Protein AF-A0A382LIR2-F1 (afdb_monomer_lite)

InterPro domains:
  IPR011527 ABC transporter type 1, transmembrane domain [PF00664] (187-329)
  IPR011527 ABC transporter type 1, transmembrane domain [PS50929] (185-331)
  IPR036640 ABC transporter type 1, transmembrane domain superfamily [G3DSA:1.20.1560.10] (164-331)
  IPR036640 ABC transporter type 1, transmembrane domain superfamily [SSF90123] (171-330)
  IPR039421 Type 1 protein exporter [PTHR43394] (167-330)

Organism: NCBI:txid408172

Structure (mmCIF, N/CA/C/O backbone):
data_AF-A0A382LIR2-F1
#
_entry.id   AF-A0A382LIR2-F1
#
loop_
_atom_site.group_PDB
_atom_site.id
_atom_site.type_symbol
_atom_site.label_atom_id
_atom_site.label_alt_id
_atom_site.label_comp_id
_atom_site.label_asym_id
_atom_site.label_entity_id
_atom_site.label_seq_id
_atom_site.pdbx_PDB_ins_code
_atom_site.Cartn_x
_atom_site.Cartn_y
_atom_site.Cartn_z
_atom_site.occupancy
_atom_site.B_iso_or_equiv
_atom_site.auth_seq_id
_atom_site.auth_comp_id
_atom_site.auth_asym_id
_atom_site.auth_atom_id
_atom_site.pdbx_PDB_model_num
ATOM 1 N N . MET A 1 1 ? -19.141 -39.600 33.956 1.00 30.03 1 MET A N 1
ATOM 2 C CA . MET A 1 1 ? -18.041 -38.622 33.851 1.00 30.03 1 MET A CA 1
ATOM 3 C C . MET A 1 1 ? -18.323 -37.801 32.609 1.00 30.03 1 MET A C 1
ATOM 5 O O . MET A 1 1 ? -17.981 -38.234 31.522 1.00 30.03 1 MET A O 1
ATOM 9 N N . ALA A 1 2 ? -19.098 -36.729 32.760 1.00 25.67 2 ALA A N 1
ATOM 10 C CA . ALA A 1 2 ? -19.379 -35.789 31.685 1.00 25.67 2 ALA A CA 1
ATOM 11 C C . ALA A 1 2 ? -18.485 -34.578 31.943 1.00 25.67 2 ALA A C 1
ATOM 13 O O . ALA A 1 2 ? -18.592 -33.959 33.002 1.00 25.67 2 ALA A O 1
ATOM 14 N N . GLU A 1 3 ? -17.545 -34.335 31.035 1.00 25.03 3 GLU A N 1
ATOM 15 C CA . GLU A 1 3 ? -16.749 -33.115 30.993 1.00 25.03 3 GLU A CA 1
ATOM 16 C C . GLU A 1 3 ? -17.705 -31.931 30.862 1.00 25.03 3 GLU A C 1
ATOM 18 O O . GLU A 1 3 ? -18.368 -31.743 29.845 1.00 25.03 3 GLU A O 1
ATOM 23 N N . THR A 1 4 ? -17.821 -31.165 31.939 1.00 28.14 4 THR A N 1
ATOM 24 C CA . THR A 1 4 ? -18.474 -29.866 31.930 1.00 28.14 4 THR A CA 1
ATOM 25 C C . THR A 1 4 ? -17.636 -28.958 31.037 1.00 28.14 4 THR A C 1
ATOM 27 O O . THR A 1 4 ? -16.532 -28.579 31.424 1.00 28.14 4 THR A O 1
ATOM 30 N N . GLU A 1 5 ? -18.147 -28.623 29.852 1.00 27.08 5 GLU A N 1
ATOM 31 C CA . GLU A 1 5 ? -17.668 -27.499 29.046 1.00 27.08 5 GLU A CA 1
ATOM 32 C C . GLU A 1 5 ? -17.756 -26.223 29.893 1.00 27.08 5 GLU A C 1
ATOM 34 O O . GLU A 1 5 ? -18.770 -25.525 29.950 1.00 27.08 5 GLU A O 1
ATOM 39 N N . THR A 1 6 ? -16.681 -25.919 30.612 1.00 31.09 6 THR A N 1
ATOM 40 C CA . THR A 1 6 ? -16.417 -24.587 31.128 1.00 31.09 6 THR A CA 1
ATOM 41 C C . THR A 1 6 ? -16.156 -23.715 29.915 1.00 31.09 6 THR A C 1
ATOM 43 O O . THR A 1 6 ? -15.057 -23.702 29.364 1.00 31.09 6 THR A O 1
ATOM 46 N N . ILE A 1 7 ? -17.189 -22.993 29.484 1.00 36.00 7 ILE A N 1
ATOM 47 C CA . ILE A 1 7 ? -17.048 -21.836 28.605 1.00 36.00 7 ILE A CA 1
ATOM 48 C C . ILE A 1 7 ? -16.016 -20.925 29.280 1.00 36.00 7 ILE A C 1
ATOM 50 O O . ILE A 1 7 ? -16.315 -20.257 30.270 1.00 36.00 7 ILE A O 1
ATOM 54 N N . GLN A 1 8 ? -14.769 -20.988 28.806 1.00 37.31 8 GLN A N 1
ATOM 55 C CA . GLN A 1 8 ? -13.664 -20.155 29.257 1.00 37.31 8 GLN A CA 1
ATOM 56 C C . GLN A 1 8 ? -14.044 -18.705 28.961 1.00 37.31 8 GLN A C 1
ATOM 58 O O . GLN A 1 8 ? -13.912 -18.236 27.831 1.00 37.31 8 GLN A O 1
ATOM 63 N N . ALA A 1 9 ? -14.550 -17.997 29.971 1.00 41.75 9 ALA A N 1
ATOM 64 C CA . ALA A 1 9 ? -14.608 -16.547 29.933 1.00 41.75 9 ALA A CA 1
ATOM 65 C C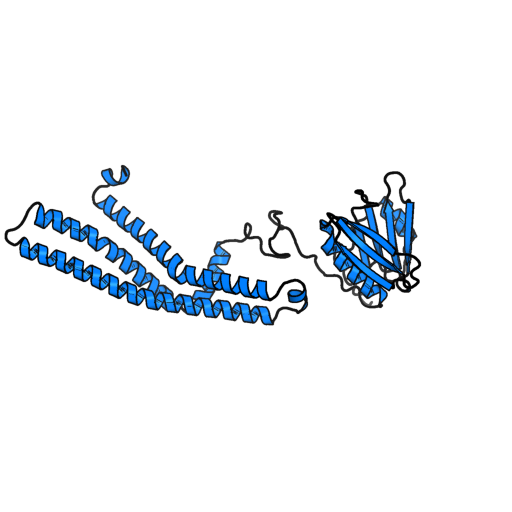 . ALA A 1 9 ? -13.196 -16.032 29.617 1.00 41.75 9 ALA A C 1
ATOM 67 O O . ALA A 1 9 ? -12.210 -16.522 30.177 1.00 41.75 9 ALA A O 1
ATOM 68 N N . ALA A 1 10 ? -13.088 -15.092 28.679 1.00 52.88 10 ALA A N 1
ATOM 69 C CA . ALA A 1 10 ? -11.797 -14.560 28.272 1.00 52.88 10 ALA A CA 1
ATOM 70 C C . ALA A 1 10 ? -11.027 -14.010 29.493 1.00 52.88 10 ALA A C 1
ATOM 72 O O . ALA A 1 10 ? -11.643 -13.394 30.370 1.00 52.88 10 ALA A O 1
ATOM 73 N N . PRO A 1 11 ? -9.692 -14.191 29.559 1.00 59.97 11 PRO A N 1
ATOM 74 C CA . PRO A 1 11 ? -8.874 -13.796 30.712 1.00 59.97 11 PRO A CA 1
ATOM 75 C C . PRO A 1 11 ? -9.004 -12.306 31.067 1.00 59.97 11 PRO A C 1
ATOM 77 O O . PRO A 1 11 ? -8.798 -11.926 32.215 1.00 59.97 11 PRO A O 1
ATOM 80 N N . ASP A 1 12 ? -9.412 -11.472 30.107 1.00 68.50 12 ASP A N 1
ATOM 81 C CA . ASP A 1 12 ? -9.614 -10.037 30.301 1.00 68.50 12 ASP A CA 1
ATOM 82 C C . ASP A 1 12 ? -10.841 -9.678 31.159 1.00 68.50 12 ASP A C 1
ATOM 84 O O . ASP A 1 12 ? -10.881 -8.564 31.686 1.00 68.50 12 ASP A O 1
ATOM 88 N N . PHE A 1 13 ? -11.831 -10.572 31.297 1.00 78.06 13 PHE A N 1
ATOM 89 C CA . PHE A 1 13 ? -13.062 -10.332 32.072 1.00 78.06 13 PHE A CA 1
ATOM 90 C C . PHE A 1 13 ? -13.080 -11.028 33.432 1.00 78.06 13 PHE A C 1
ATOM 92 O O . PHE A 1 13 ? -14.026 -10.824 34.183 1.00 78.06 13 PHE A O 1
ATOM 99 N N . ILE A 1 14 ? -12.064 -11.828 33.767 1.00 83.00 14 ILE A N 1
ATOM 100 C CA . ILE A 1 14 ? -11.871 -12.396 35.108 1.00 83.00 14 ILE A CA 1
ATOM 101 C C . ILE A 1 14 ? -10.513 -11.916 35.629 1.00 83.00 14 ILE A C 1
ATOM 103 O O . ILE A 1 14 ? -9.541 -12.664 35.717 1.00 83.00 14 ILE A O 1
ATOM 107 N N . GLU A 1 15 ? -10.437 -10.633 35.971 1.00 81.88 15 GLU A N 1
ATOM 108 C CA . GLU A 1 15 ? -9.198 -10.003 36.433 1.00 81.88 15 GLU A CA 1
ATOM 109 C C . GLU A 1 15 ? -8.780 -10.536 37.805 1.00 81.88 15 GLU A C 1
ATOM 111 O O . GLU A 1 15 ? -9.622 -10.918 38.618 1.00 81.88 15 GLU A O 1
ATOM 116 N N . ALA A 1 16 ? -7.480 -10.590 38.093 1.00 74.94 16 ALA A N 1
ATOM 117 C CA . ALA A 1 16 ? -7.006 -10.985 39.415 1.00 74.94 16 ALA A CA 1
ATOM 118 C C . ALA A 1 16 ? -7.306 -9.876 40.437 1.00 74.94 16 ALA A C 1
ATOM 120 O O . ALA A 1 16 ? -6.822 -8.755 40.304 1.00 74.94 16 ALA A O 1
ATOM 121 N N . MET A 1 17 ? -8.089 -10.198 41.468 1.00 73.62 17 MET A N 1
ATOM 122 C CA . MET A 1 17 ? -8.289 -9.321 42.624 1.00 73.62 17 MET A CA 1
ATOM 123 C C . MET A 1 17 ? -7.128 -9.457 43.611 1.00 73.62 17 MET A C 1
ATOM 125 O O . MET A 1 17 ? -6.476 -10.501 43.677 1.00 73.62 17 MET A O 1
ATOM 129 N N . SER A 1 18 ? -6.894 -8.430 44.433 1.00 67.94 18 SER A N 1
ATOM 130 C CA . SER A 1 18 ? -5.929 -8.550 45.529 1.00 67.94 18 SER A CA 1
ATOM 131 C C . SER A 1 18 ? -6.353 -9.655 46.526 1.00 67.94 18 SER A C 1
ATOM 133 O O . SER A 1 18 ? -7.544 -9.977 46.647 1.00 67.94 18 SER A O 1
ATOM 135 N N . PRO A 1 19 ? -5.412 -10.276 47.265 1.00 65.62 19 PRO A N 1
ATOM 136 C CA . PRO A 1 19 ? -5.740 -11.350 48.208 1.00 65.62 19 PRO A CA 1
ATOM 137 C C . PRO A 1 19 ? -6.718 -10.919 49.313 1.00 65.62 19 PRO A C 1
ATOM 139 O O . PRO A 1 19 ? -7.573 -11.701 49.724 1.00 65.62 19 PRO A O 1
ATOM 142 N N . SER A 1 20 ? -6.639 -9.659 49.755 1.00 63.72 20 SER A N 1
ATOM 143 C CA . SER A 1 20 ? -7.548 -9.073 50.747 1.00 63.72 20 SER A CA 1
ATOM 144 C C . SER A 1 20 ? -8.969 -8.872 50.203 1.00 63.72 20 SER A C 1
ATOM 146 O O . SER A 1 20 ? -9.931 -9.178 50.906 1.00 63.72 20 SER A O 1
ATOM 148 N N . LEU A 1 21 ? -9.102 -8.443 48.940 1.00 68.81 21 LEU A N 1
ATOM 149 C CA . LEU A 1 21 ? -10.371 -8.358 48.197 1.00 68.81 21 LEU A CA 1
ATOM 150 C C . LEU A 1 21 ? -11.042 -9.728 48.078 1.00 68.81 21 LEU A C 1
ATOM 152 O O . LEU A 1 21 ? -12.236 -9.887 48.329 1.00 68.81 21 LEU A O 1
ATOM 156 N N . THR A 1 22 ? -10.250 -10.727 47.696 1.00 69.50 22 THR A N 1
ATOM 157 C CA . THR A 1 22 ? -10.743 -12.077 47.415 1.00 69.50 22 THR A CA 1
ATOM 158 C C . THR A 1 22 ? -11.268 -12.749 48.683 1.00 69.50 22 THR A C 1
ATOM 160 O O . THR A 1 22 ? -12.307 -13.397 48.634 1.00 69.50 22 THR A O 1
ATOM 163 N N . ALA A 1 23 ? -10.617 -12.545 49.833 1.00 63.59 23 ALA A N 1
ATOM 164 C CA . ALA A 1 23 ? -11.093 -13.057 51.118 1.00 63.59 23 ALA A CA 1
ATOM 165 C C . ALA A 1 23 ? -12.389 -12.369 51.597 1.00 63.59 23 ALA A C 1
ATOM 167 O O . ALA A 1 23 ? -13.279 -13.030 52.134 1.00 63.59 23 ALA A O 1
ATOM 168 N N . ALA A 1 24 ? -12.519 -11.055 51.376 1.00 65.00 24 ALA A N 1
ATOM 169 C CA . ALA A 1 24 ? -13.696 -10.282 51.779 1.00 65.00 24 ALA A CA 1
ATOM 170 C C . ALA A 1 24 ? -14.942 -10.585 50.925 1.00 65.00 24 ALA A C 1
ATOM 172 O O . ALA A 1 24 ? -16.051 -10.628 51.451 1.00 65.00 24 ALA A O 1
ATOM 173 N N . LEU A 1 25 ? -14.767 -10.816 49.619 1.00 66.12 25 LEU A N 1
ATOM 174 C CA . LEU A 1 25 ? -15.857 -11.137 48.686 1.00 66.12 25 LEU A CA 1
ATOM 175 C C . LEU A 1 25 ? -16.130 -12.644 48.573 1.00 66.12 25 LEU A C 1
ATOM 177 O O . LEU A 1 25 ? -17.267 -13.043 48.329 1.00 66.12 25 LEU A O 1
ATOM 181 N N . GLY A 1 26 ? -15.117 -13.489 48.785 1.00 59.25 26 GLY A N 1
ATOM 182 C CA . GLY A 1 26 ? -15.218 -14.948 48.670 1.00 59.25 26 GLY A CA 1
ATOM 183 C C . GLY A 1 26 ? -16.147 -15.599 49.697 1.00 59.25 26 GLY A C 1
ATOM 184 O O . GLY A 1 26 ? -16.634 -16.693 49.457 1.00 59.25 26 GLY A O 1
ATOM 185 N N . THR A 1 27 ? -16.455 -14.917 50.803 1.00 58.12 27 THR A N 1
ATOM 186 C CA . THR A 1 27 ? -17.465 -15.365 51.780 1.00 58.12 27 THR A CA 1
ATOM 187 C C . THR A 1 27 ? -18.903 -15.018 51.382 1.00 58.12 27 THR A C 1
ATOM 189 O O . THR A 1 27 ? -19.835 -15.493 52.026 1.00 58.12 27 THR A O 1
ATOM 192 N N . ARG A 1 28 ? -19.108 -14.193 50.341 1.00 64.75 28 ARG A N 1
ATOM 193 C CA . ARG A 1 28 ? -20.437 -13.726 49.908 1.00 64.75 28 ARG A CA 1
ATOM 194 C C . ARG A 1 28 ? -20.961 -14.365 48.628 1.00 64.75 28 ARG A C 1
ATOM 196 O O . ARG A 1 28 ? -22.174 -14.338 48.431 1.00 64.75 28 ARG A O 1
ATOM 203 N N . ILE A 1 29 ? -20.100 -14.905 47.768 1.00 69.00 29 ILE A N 1
ATOM 204 C CA . ILE A 1 29 ? -20.518 -15.645 46.566 1.00 69.00 29 ILE A CA 1
ATOM 205 C C . ILE A 1 29 ? -20.846 -17.075 47.002 1.00 69.00 29 ILE A C 1
ATOM 207 O O . ILE A 1 29 ? -20.023 -17.716 47.651 1.00 69.00 29 ILE A O 1
ATOM 211 N N . GLY A 1 30 ? -22.058 -17.551 46.710 1.00 65.06 30 GLY A N 1
ATOM 212 C CA . GLY A 1 30 ? -22.462 -18.908 47.093 1.00 65.06 30 GLY A CA 1
ATOM 213 C C . GLY A 1 30 ? -21.630 -19.960 46.353 1.00 65.06 30 GLY A C 1
ATOM 214 O O . GLY A 1 30 ? -21.275 -19.741 45.199 1.00 65.06 30 GLY A O 1
ATOM 215 N N . GLU A 1 31 ? -21.348 -21.111 46.975 1.00 64.19 31 GLU A N 1
ATOM 216 C CA . GLU A 1 31 ? -20.561 -22.188 46.336 1.00 64.19 31 GLU A CA 1
ATOM 217 C C . GLU A 1 31 ? -21.187 -22.701 45.018 1.00 64.19 31 GLU A C 1
ATOM 219 O O . GLU A 1 31 ? -20.470 -23.190 44.148 1.00 64.19 31 GLU A O 1
ATOM 224 N N . ASP A 1 32 ? -22.501 -22.510 44.838 1.00 70.25 32 ASP A N 1
ATOM 225 C CA . ASP A 1 32 ? -23.260 -22.866 43.630 1.00 70.25 32 ASP A CA 1
ATOM 226 C C . ASP A 1 32 ? -23.407 -21.721 42.601 1.00 70.25 32 ASP A C 1
ATOM 228 O O . ASP A 1 32 ? -24.067 -21.905 41.578 1.00 70.25 32 ASP A O 1
ATOM 232 N N . GLU A 1 33 ? -22.861 -20.525 42.852 1.00 78.94 33 GLU A N 1
ATOM 233 C CA . GLU A 1 33 ? -22.942 -19.386 41.920 1.00 78.94 33 GLU A CA 1
ATOM 234 C C . GLU A 1 33 ? -21.759 -19.371 40.946 1.00 78.94 33 GLU A C 1
ATOM 236 O O . GLU A 1 33 ? -20.589 -19.423 41.336 1.00 78.94 33 GLU A O 1
ATOM 241 N N . ARG A 1 34 ? -22.051 -19.237 39.649 1.00 80.62 34 ARG A N 1
ATOM 242 C CA . ARG A 1 34 ? -21.017 -19.140 38.611 1.00 80.62 34 ARG A CA 1
ATOM 243 C C . ARG A 1 34 ? -20.678 -17.683 38.337 1.00 80.62 34 ARG A C 1
ATOM 245 O O . ARG A 1 34 ? -21.524 -16.898 37.924 1.00 80.62 34 ARG A O 1
ATOM 252 N N . LEU A 1 35 ? -19.410 -17.326 38.530 1.00 83.50 35 LEU A N 1
ATOM 253 C CA . LEU A 1 35 ? -18.883 -16.000 38.212 1.00 83.50 35 LEU A CA 1
ATOM 254 C C . LEU A 1 35 ? -18.604 -15.881 36.707 1.00 83.50 35 LEU A C 1
ATOM 256 O O . LEU A 1 35 ? -17.768 -16.609 36.172 1.00 83.50 35 LEU A O 1
ATOM 260 N N . HIS A 1 36 ? -19.267 -14.937 36.039 1.00 84.19 36 HIS A N 1
ATOM 261 C CA . HIS A 1 36 ? -19.085 -14.673 34.609 1.00 84.19 36 HIS A CA 1
ATOM 262 C C . HIS A 1 36 ? -18.173 -13.476 34.337 1.00 84.19 36 HIS A C 1
ATOM 264 O O . HIS A 1 36 ? -17.387 -13.508 33.392 1.00 84.19 36 HIS A O 1
ATOM 270 N N . ILE A 1 37 ? -18.276 -12.424 35.151 1.00 86.75 37 ILE A N 1
ATOM 271 C CA . ILE A 1 37 ? -17.530 -11.174 34.972 1.00 86.75 37 ILE A CA 1
ATOM 272 C C . ILE A 1 37 ? -16.937 -10.758 36.312 1.00 86.75 37 ILE A C 1
ATOM 274 O O . ILE A 1 37 ? -17.617 -10.792 37.334 1.00 86.75 37 ILE A O 1
ATOM 278 N N . ARG A 1 38 ? -15.676 -10.338 36.291 1.00 89.56 38 ARG A N 1
ATOM 279 C CA . ARG A 1 38 ? -14.942 -9.697 37.378 1.00 89.56 38 ARG A CA 1
ATOM 280 C C . ARG A 1 38 ? -13.959 -8.700 36.776 1.00 89.56 38 ARG A C 1
ATOM 282 O O . ARG A 1 38 ? -12.858 -9.073 36.370 1.00 89.56 38 ARG A O 1
ATOM 289 N N . VAL A 1 39 ? -14.379 -7.442 36.721 1.00 89.00 39 VAL A N 1
ATOM 290 C CA . VAL A 1 39 ? -13.612 -6.345 36.118 1.00 89.00 39 VAL A CA 1
ATOM 291 C C . VAL A 1 39 ? -13.425 -5.196 37.102 1.00 89.00 39 VAL A C 1
ATOM 293 O O . VAL A 1 39 ? -14.308 -4.919 37.921 1.00 89.00 39 VAL A O 1
ATOM 296 N N . ALA A 1 40 ? -12.274 -4.534 37.014 1.00 89.38 40 ALA A N 1
ATOM 297 C CA . ALA A 1 40 ? -11.949 -3.373 37.831 1.00 89.38 40 ALA A CA 1
ATOM 298 C C . ALA A 1 40 ? -12.249 -2.069 37.076 1.00 89.38 40 ALA A C 1
ATOM 300 O O . ALA A 1 40 ? -11.855 -1.882 35.925 1.00 89.38 40 ALA A O 1
ATOM 301 N N . ALA A 1 41 ? -12.940 -1.155 37.746 1.00 89.38 41 ALA A N 1
ATOM 302 C CA . ALA A 1 41 ? -13.034 0.250 37.394 1.00 89.38 41 ALA A CA 1
ATOM 303 C C . ALA A 1 41 ? -11.987 1.039 38.189 1.00 89.38 41 ALA A C 1
ATOM 305 O O . ALA A 1 41 ? -11.758 0.784 39.373 1.00 89.38 41 ALA A O 1
ATOM 306 N N . ASP A 1 42 ? -11.372 2.007 37.520 1.00 88.50 42 ASP A N 1
ATOM 307 C CA . ASP A 1 42 ? -10.285 2.847 38.026 1.00 88.50 42 ASP A CA 1
ATOM 308 C C . ASP A 1 42 ? -10.766 4.209 38.558 1.00 88.50 42 ASP A C 1
ATOM 310 O O . ASP A 1 42 ? -9.945 5.083 38.854 1.00 88.50 42 ASP A O 1
ATOM 314 N N . MET A 1 43 ? -12.084 4.401 38.703 1.00 85.94 43 MET A N 1
ATOM 315 C CA . MET A 1 43 ? -12.674 5.621 39.252 1.00 85.94 43 MET A CA 1
ATOM 316 C C . MET A 1 43 ? -13.751 5.343 40.311 1.00 85.94 43 MET A C 1
ATOM 318 O O . MET A 1 43 ? -14.583 4.445 40.183 1.00 85.94 43 MET A O 1
ATOM 322 N N . VAL A 1 44 ? -13.757 6.175 41.354 1.00 83.75 44 VAL A N 1
ATOM 323 C CA . VAL A 1 44 ? -14.760 6.218 42.428 1.00 83.75 44 VAL A CA 1
ATOM 324 C C . VAL A 1 44 ? -15.066 7.685 42.722 1.00 83.75 44 VAL A C 1
ATOM 326 O O . VAL A 1 44 ? -14.147 8.453 43.002 1.00 83.75 44 VAL A O 1
ATOM 329 N N . ASP A 1 45 ? -16.339 8.077 42.645 1.00 78.69 45 ASP A N 1
ATOM 330 C CA . ASP A 1 45 ? -16.827 9.430 42.963 1.00 78.69 45 ASP A CA 1
ATOM 331 C C . ASP A 1 45 ? -16.008 10.564 42.309 1.00 78.69 45 ASP A C 1
ATOM 333 O O . ASP A 1 45 ? -15.665 11.567 42.935 1.00 78.69 45 ASP A O 1
ATOM 337 N N . GLY A 1 46 ? -15.652 10.394 41.029 1.00 76.62 46 GLY A N 1
ATOM 338 C CA . GLY A 1 46 ? -14.881 11.374 40.257 1.00 76.62 46 GLY A CA 1
ATOM 339 C C . GLY A 1 46 ? -13.371 11.415 40.537 1.00 76.62 46 GLY A C 1
ATOM 340 O O . GLY A 1 46 ? -12.669 12.208 39.910 1.00 76.62 46 GLY A O 1
ATOM 341 N N . ALA A 1 47 ? -12.842 10.565 41.422 1.00 81.25 47 ALA A N 1
ATOM 342 C CA . ALA A 1 47 ? -11.408 10.432 41.686 1.00 81.25 47 ALA A CA 1
ATOM 343 C C . ALA A 1 47 ? -10.884 9.046 41.276 1.00 81.25 47 ALA A C 1
ATOM 345 O O . ALA A 1 47 ? -11.648 8.089 41.177 1.00 81.25 47 ALA A O 1
ATOM 346 N N . TYR A 1 48 ? -9.569 8.916 41.069 1.00 81.44 48 TYR A N 1
ATOM 347 C CA . TYR A 1 48 ? -8.960 7.603 40.835 1.00 81.44 48 TYR A CA 1
ATOM 348 C C . TYR A 1 48 ? -9.069 6.729 42.091 1.00 81.44 48 TYR A C 1
ATOM 350 O O . TYR A 1 48 ? -8.580 7.102 43.164 1.00 81.44 48 TYR A O 1
ATOM 358 N N . GLY A 1 49 ? -9.689 5.564 41.940 1.00 78.69 49 GLY A N 1
ATOM 359 C CA . GLY A 1 49 ? -9.960 4.603 43.007 1.00 78.69 49 GLY A CA 1
ATOM 360 C C . GLY A 1 49 ? -10.330 3.245 42.421 1.00 78.69 49 GLY A C 1
ATOM 361 O O . GLY A 1 49 ? -10.586 3.144 41.229 1.00 78.69 49 GLY A O 1
ATOM 362 N N . GLU A 1 50 ? -10.345 2.196 43.238 1.00 80.06 50 GLU A N 1
ATOM 363 C CA . GLU A 1 50 ? -10.709 0.858 42.766 1.00 80.06 50 GLU A CA 1
ATOM 364 C C . GLU A 1 50 ? -12.163 0.538 43.106 1.00 80.06 50 GLU A C 1
ATOM 366 O O . GLU A 1 50 ? -12.555 0.493 44.278 1.00 80.06 50 GLU A O 1
ATOM 371 N N . ARG A 1 51 ? -12.954 0.256 42.071 1.00 86.81 51 ARG A N 1
ATOM 372 C CA . ARG A 1 51 ? -14.311 -0.280 42.197 1.00 86.81 51 ARG A CA 1
ATOM 373 C C . ARG A 1 51 ? -14.416 -1.553 41.380 1.00 86.81 51 ARG A C 1
ATOM 375 O O . ARG A 1 51 ? -13.986 -1.594 40.238 1.00 86.81 51 ARG A O 1
ATOM 382 N N . TRP A 1 52 ? -14.982 -2.599 41.955 1.00 87.19 52 TRP A N 1
ATOM 383 C CA . TRP A 1 52 ? -15.091 -3.898 41.305 1.00 87.19 52 TRP A CA 1
ATOM 384 C C . TRP A 1 52 ? -16.531 -4.158 40.891 1.00 87.19 52 TRP A C 1
ATOM 386 O O . TRP A 1 52 ? -17.452 -3.984 41.691 1.00 87.19 52 TRP A O 1
ATOM 396 N N . LEU A 1 53 ? -16.703 -4.586 39.643 1.00 89.50 53 LEU A N 1
ATOM 397 C CA . LEU A 1 53 ? -17.962 -5.070 39.096 1.00 89.50 53 LEU A CA 1
ATOM 398 C C . LEU A 1 53 ? -17.861 -6.585 38.937 1.00 89.50 53 LEU A C 1
ATOM 400 O O . LEU A 1 53 ? -17.023 -7.082 38.177 1.00 89.50 53 LEU A O 1
ATOM 404 N N . LEU A 1 54 ? -18.717 -7.308 39.654 1.00 88.69 54 LEU A N 1
ATOM 405 C CA . LEU A 1 54 ? -18.838 -8.753 39.550 1.00 88.69 54 LEU A CA 1
ATOM 406 C C . LEU A 1 54 ? -20.239 -9.108 39.059 1.00 88.69 54 LEU A C 1
ATOM 408 O O . LEU A 1 54 ? -21.222 -8.609 39.599 1.00 88.69 54 LEU A O 1
ATOM 412 N N . ALA A 1 55 ? -20.339 -9.983 38.064 1.00 88.31 55 ALA A N 1
ATOM 413 C CA . ALA A 1 55 ? -21.616 -10.525 37.606 1.00 88.31 55 ALA A CA 1
ATOM 414 C C . ALA A 1 55 ? -21.590 -12.049 37.710 1.00 88.31 55 ALA A C 1
ATOM 416 O O . ALA A 1 55 ? -20.702 -12.700 37.144 1.00 88.31 55 ALA A O 1
ATOM 417 N N . THR A 1 56 ? -22.551 -12.603 38.446 1.00 87.81 56 THR A N 1
ATOM 418 C CA . THR A 1 56 ? -22.796 -14.044 38.542 1.00 87.81 56 THR A CA 1
ATOM 419 C C . THR A 1 56 ? -23.994 -14.443 37.683 1.00 87.81 56 THR A C 1
ATOM 421 O O . THR A 1 56 ? -24.598 -13.609 37.012 1.00 87.81 56 THR A O 1
ATOM 424 N N . ASP A 1 57 ? -24.344 -15.723 37.699 1.00 86.12 57 ASP A N 1
ATOM 425 C CA . ASP A 1 57 ? -25.568 -16.272 37.112 1.00 86.12 57 ASP A CA 1
ATOM 426 C C . ASP A 1 57 ? -26.858 -15.860 37.849 1.00 86.12 57 ASP A C 1
ATOM 428 O O . ASP A 1 57 ? -27.949 -16.113 37.343 1.00 86.12 57 ASP A O 1
ATOM 432 N N . LYS A 1 58 ? -26.760 -15.213 39.023 1.00 85.62 58 LYS A N 1
ATOM 433 C CA . LYS A 1 58 ? -27.922 -14.803 39.839 1.00 85.62 58 LYS A CA 1
ATOM 434 C C . LYS A 1 58 ? -27.992 -13.309 40.145 1.00 85.62 58 LYS A C 1
ATOM 436 O O . LYS A 1 58 ? -29.089 -12.772 40.285 1.00 85.62 58 LYS A O 1
ATOM 441 N N . ARG A 1 59 ? -26.853 -12.624 40.285 1.00 87.75 59 ARG A N 1
ATOM 442 C CA . ARG A 1 59 ? -26.800 -11.227 40.747 1.00 87.75 59 ARG A CA 1
ATOM 443 C C . ARG A 1 59 ? -25.560 -10.486 40.258 1.00 87.75 59 ARG A C 1
ATOM 445 O O . ARG A 1 59 ? -24.548 -11.081 39.895 1.00 87.75 59 ARG A O 1
ATOM 452 N N . VAL A 1 60 ? -25.639 -9.163 40.301 1.00 88.50 60 VAL A N 1
ATOM 453 C CA . VAL A 1 60 ? -24.518 -8.244 40.107 1.00 88.50 60 VAL A CA 1
ATOM 454 C C . VAL A 1 60 ? -24.100 -7.687 41.464 1.00 88.50 60 VAL A C 1
ATOM 456 O O . VAL A 1 60 ? -24.936 -7.252 42.256 1.00 88.50 60 VAL A O 1
ATOM 459 N N . LEU A 1 61 ? -22.798 -7.710 41.734 1.00 87.62 61 LEU A N 1
ATOM 460 C CA . LEU A 1 61 ? -22.185 -7.173 42.941 1.00 87.62 61 LEU A CA 1
ATOM 461 C C . LEU A 1 61 ? -21.270 -6.016 42.547 1.00 87.62 61 LEU A C 1
ATOM 463 O O . LEU A 1 61 ? -20.399 -6.160 41.686 1.00 87.62 61 LEU A O 1
ATOM 467 N N . ILE A 1 62 ? -21.445 -4.877 43.208 1.00 87.00 62 ILE A N 1
ATOM 468 C CA . ILE A 1 62 ? -20.588 -3.707 43.040 1.00 87.00 62 ILE A CA 1
ATOM 469 C C . ILE A 1 62 ? -19.886 -3.450 44.366 1.00 87.00 62 ILE A C 1
ATOM 471 O O . ILE A 1 62 ? -20.537 -3.127 45.358 1.00 87.00 62 ILE A O 1
ATOM 475 N N . ALA A 1 63 ? -18.561 -3.571 44.388 1.00 83.56 63 ALA A N 1
ATOM 476 C CA . ALA A 1 63 ? -17.755 -3.341 45.583 1.00 83.56 63 ALA A CA 1
ATOM 477 C C . ALA A 1 63 ? -16.881 -2.096 45.405 1.00 83.56 63 ALA A C 1
ATOM 479 O O . ALA A 1 63 ? -16.069 -2.038 44.484 1.00 83.56 63 ALA A O 1
ATOM 480 N N . SER A 1 64 ? -17.036 -1.101 46.281 1.00 74.50 64 SER A N 1
ATOM 481 C CA . SER A 1 64 ? -16.237 0.134 46.253 1.00 74.50 64 SER A CA 1
ATOM 482 C C . SER A 1 64 ? -15.197 0.152 47.374 1.00 74.50 64 SER A C 1
ATOM 484 O O . SER A 1 64 ? -15.541 -0.052 48.541 1.00 74.50 64 SER A O 1
ATOM 486 N N . SER A 1 65 ? -13.932 0.408 47.027 1.00 67.75 65 SER A N 1
ATOM 487 C CA . SER A 1 65 ? -12.841 0.602 47.987 1.00 67.75 65 SER A CA 1
ATOM 488 C C . SER A 1 65 ? -12.511 2.092 48.107 1.00 67.75 65 SER A C 1
ATOM 490 O O . SER A 1 65 ? -12.140 2.744 47.129 1.00 67.75 65 SER A O 1
ATOM 492 N N . THR A 1 66 ? -12.639 2.659 49.309 1.00 59.00 66 THR A N 1
ATOM 493 C CA . THR A 1 66 ? -12.277 4.058 49.593 1.00 59.00 66 THR A CA 1
ATOM 494 C C . THR A 1 66 ? -10.985 4.088 50.412 1.00 59.00 66 THR A C 1
ATOM 496 O O . THR A 1 66 ? -10.818 3.281 51.318 1.00 59.00 66 THR A O 1
ATOM 499 N N . ARG A 1 67 ? -10.087 5.059 50.167 1.00 55.16 67 ARG A N 1
ATOM 500 C CA . ARG A 1 67 ? -8.743 5.194 50.792 1.00 55.16 67 ARG A CA 1
ATOM 501 C C . ARG A 1 67 ? -8.656 5.062 52.329 1.00 55.16 67 ARG A C 1
ATOM 503 O O . ARG A 1 67 ? -7.547 4.933 52.835 1.00 55.16 67 ARG A O 1
ATOM 510 N N . SER A 1 68 ? -9.768 5.108 53.065 1.00 49.66 68 SER A N 1
ATOM 511 C CA . SER A 1 68 ? -9.798 5.048 54.536 1.00 49.66 68 SER A CA 1
ATOM 512 C C . SER A 1 68 ? -10.353 3.752 55.137 1.00 49.66 68 SER A C 1
ATOM 514 O O . SER A 1 68 ? -10.110 3.518 56.316 1.00 49.66 68 SER A O 1
ATOM 516 N N . TYR A 1 69 ? -11.069 2.911 54.381 1.00 47.97 69 TYR A N 1
ATOM 517 C CA . TYR A 1 69 ? -11.671 1.669 54.885 1.00 47.97 69 TYR A CA 1
ATOM 518 C C . TYR A 1 69 ? -11.742 0.615 53.784 1.00 47.97 69 TYR A C 1
ATOM 520 O O . TYR A 1 69 ? -11.989 0.939 52.627 1.00 47.97 69 TYR A O 1
ATOM 528 N N . VAL A 1 70 ? -11.565 -0.655 54.160 1.00 50.16 70 VAL A N 1
ATOM 529 C CA . VAL A 1 70 ? -11.446 -1.766 53.205 1.00 50.16 70 VAL A CA 1
ATOM 530 C C . VAL A 1 70 ? -12.696 -1.945 52.325 1.00 50.16 70 VAL A C 1
ATOM 532 O O . VAL A 1 70 ? -12.511 -2.284 51.171 1.00 50.16 70 VAL A O 1
ATOM 535 N N . TYR A 1 71 ? -13.915 -1.608 52.767 1.00 55.78 71 TYR A N 1
ATOM 536 C CA . TYR A 1 71 ? -15.102 -1.394 51.910 1.00 55.78 71 TYR A CA 1
ATOM 537 C C . TYR A 1 71 ? -16.088 -0.492 52.647 1.00 55.78 71 TYR A C 1
ATOM 539 O O . TYR A 1 71 ? -16.334 -0.715 53.831 1.00 55.78 71 TYR A O 1
ATOM 547 N N . SER A 1 72 ? -16.671 0.501 51.974 1.00 52.44 72 SER A N 1
ATOM 548 C CA . SER A 1 72 ? -17.741 1.329 52.558 1.00 52.44 72 SER A CA 1
ATOM 549 C C . SER A 1 72 ? -19.142 0.835 52.180 1.00 52.44 72 SER A C 1
ATOM 551 O O . SER A 1 72 ? -20.075 0.999 52.961 1.00 52.44 72 SER A O 1
ATOM 553 N N . SER A 1 73 ? -19.303 0.189 51.018 1.00 65.81 73 SER A N 1
ATOM 554 C CA . SER A 1 73 ? -20.575 -0.385 50.564 1.00 65.81 73 SER A CA 1
ATOM 555 C C . SER A 1 73 ? -20.358 -1.480 49.510 1.00 65.81 73 SER A C 1
ATOM 557 O O . SER A 1 73 ? -19.545 -1.334 48.594 1.00 65.81 73 SER A O 1
ATOM 559 N N . VAL A 1 74 ? -21.080 -2.593 49.662 1.00 76.00 74 VAL A N 1
ATOM 560 C CA . VAL A 1 74 ? -21.275 -3.601 48.612 1.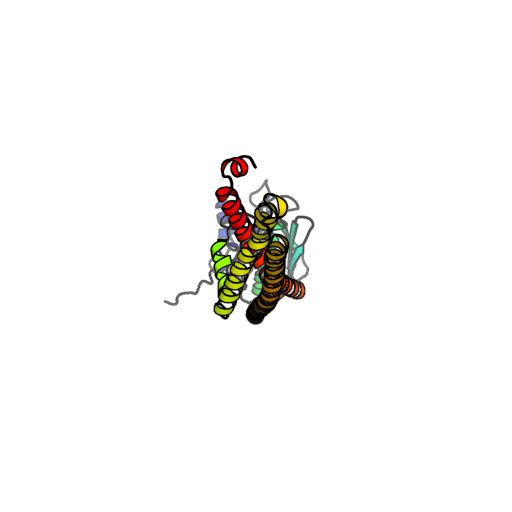00 76.00 74 VAL A CA 1
ATOM 561 C C . VAL A 1 74 ? -22.738 -3.514 48.217 1.00 76.00 74 VAL A C 1
ATOM 563 O O . VAL A 1 74 ? -23.608 -3.757 49.054 1.00 76.00 74 VAL A O 1
ATOM 566 N N . VAL A 1 75 ? -23.001 -3.130 46.973 1.00 83.19 75 VAL A N 1
ATOM 567 C CA . VAL A 1 75 ? -24.359 -3.099 46.430 1.00 83.19 75 VAL A CA 1
ATOM 568 C C . VAL A 1 75 ? -24.609 -4.417 45.718 1.00 83.19 75 VAL A C 1
ATOM 570 O O . VAL A 1 75 ? -23.849 -4.796 44.827 1.00 83.19 75 VAL A O 1
ATOM 573 N N . GLU A 1 76 ? -25.663 -5.113 46.129 1.00 86.12 76 GLU A N 1
ATOM 574 C CA . GLU A 1 76 ? -26.101 -6.364 45.517 1.00 86.12 76 GLU A CA 1
ATOM 575 C C . GLU A 1 76 ? -27.409 -6.109 44.761 1.00 86.12 76 GLU A C 1
ATOM 577 O O . GLU A 1 76 ? -28.349 -5.514 45.301 1.00 86.12 76 GLU A O 1
ATOM 582 N N . ILE A 1 77 ? -27.448 -6.513 43.493 1.00 87.56 77 ILE A N 1
ATOM 583 C CA . ILE A 1 77 ? -28.615 -6.369 42.620 1.00 87.56 77 ILE A CA 1
ATOM 584 C C . ILE A 1 77 ? -28.918 -7.737 42.006 1.00 87.56 77 ILE A C 1
ATOM 586 O O . ILE A 1 77 ? -28.119 -8.223 41.201 1.00 87.56 77 ILE A O 1
ATOM 590 N N . PRO A 1 78 ? -30.031 -8.382 42.376 1.00 88.75 78 PRO A N 1
ATOM 591 C CA . PRO A 1 78 ? -30.512 -9.580 41.696 1.00 88.75 78 PRO A CA 1
ATOM 592 C C . PRO A 1 78 ? -30.709 -9.333 40.190 1.00 88.75 78 PRO A C 1
ATOM 594 O O . PRO A 1 78 ? -31.171 -8.263 39.794 1.00 88.75 78 PRO A O 1
ATOM 597 N N . LEU A 1 79 ? -30.341 -10.292 39.330 1.00 86.50 79 LEU A N 1
ATOM 598 C CA . LEU A 1 79 ? -30.440 -10.129 37.867 1.00 86.50 79 LEU A CA 1
ATOM 599 C C . LEU A 1 79 ? -31.885 -9.900 37.393 1.00 86.50 79 LEU A C 1
ATOM 601 O O . LEU A 1 79 ? -32.109 -9.217 36.397 1.00 86.50 79 LEU A O 1
ATOM 605 N N . ASP A 1 80 ? -32.865 -10.447 38.108 1.00 86.56 80 ASP A N 1
ATOM 606 C CA . ASP A 1 80 ? -34.293 -10.283 37.846 1.00 86.56 80 ASP A CA 1
ATOM 607 C C . ASP A 1 80 ? -34.805 -8.871 38.162 1.00 86.56 80 ASP A C 1
ATOM 609 O O . ASP A 1 80 ? -35.786 -8.436 37.551 1.00 86.56 80 ASP A O 1
ATOM 613 N N . GLU A 1 81 ? -34.122 -8.129 39.034 1.00 87.69 81 GLU A N 1
ATOM 614 C CA . GLU A 1 81 ? -34.410 -6.723 39.331 1.00 87.69 81 GLU A CA 1
ATOM 615 C C . GLU A 1 81 ? -33.784 -5.751 38.320 1.00 87.69 81 GLU A C 1
ATOM 617 O O . GLU A 1 81 ? -34.173 -4.582 38.282 1.00 87.69 81 GLU A O 1
ATOM 622 N N . ILE A 1 82 ? -32.853 -6.199 37.473 1.00 87.44 82 ILE A N 1
ATOM 623 C CA . ILE A 1 82 ? -32.196 -5.343 36.476 1.00 87.44 82 ILE A CA 1
ATOM 624 C C . ILE A 1 82 ? -33.152 -5.080 35.309 1.00 87.44 82 ILE A C 1
ATOM 626 O O . ILE A 1 82 ? -33.624 -5.999 34.640 1.00 87.44 82 ILE A O 1
ATOM 630 N N . GLY A 1 83 ? -33.460 -3.805 35.072 1.00 85.31 83 GLY A N 1
ATOM 631 C CA . GLY A 1 83 ? -34.311 -3.353 33.975 1.00 85.31 83 GLY A CA 1
ATOM 632 C C . GLY A 1 83 ? -33.520 -3.115 32.695 1.00 85.31 83 GLY A C 1
ATOM 633 O O . GLY A 1 83 ? -33.844 -3.686 31.655 1.00 85.31 83 GLY A O 1
ATOM 634 N N . ASP A 1 84 ? -32.479 -2.289 32.780 1.00 86.12 84 ASP A N 1
ATOM 635 C CA . ASP A 1 84 ? -31.592 -1.978 31.660 1.00 86.12 84 ASP A CA 1
ATOM 636 C C . ASP A 1 84 ? -30.162 -1.723 32.156 1.00 86.12 84 ASP A C 1
ATOM 638 O O . ASP A 1 84 ? -29.940 -1.336 33.305 1.00 86.12 84 ASP A O 1
ATOM 642 N N . VAL A 1 85 ? -29.187 -1.948 31.277 1.00 90.38 85 VAL A N 1
ATOM 643 C CA . VAL A 1 85 ? -27.764 -1.707 31.549 1.00 90.38 85 VAL A CA 1
ATOM 644 C C . VAL A 1 85 ? -27.195 -0.910 30.398 1.00 90.38 85 VAL A C 1
ATOM 646 O O . VAL A 1 85 ? -27.168 -1.403 29.273 1.00 90.38 85 VAL A O 1
ATOM 649 N N . ARG A 1 86 ? -26.732 0.311 30.651 1.00 87.75 86 ARG A N 1
ATOM 650 C CA . ARG A 1 86 ? -26.229 1.219 29.614 1.00 87.75 86 ARG A CA 1
ATOM 651 C C . ARG A 1 86 ? -24.823 1.688 29.928 1.00 87.75 86 ARG A C 1
ATOM 653 O O . ARG A 1 86 ? -24.401 1.709 31.077 1.00 87.75 86 ARG A O 1
ATOM 660 N N . THR A 1 87 ? -24.102 2.084 28.891 1.00 89.62 87 THR A N 1
ATOM 661 C CA . THR A 1 87 ? -22.830 2.791 29.029 1.00 89.62 87 THR A CA 1
ATOM 662 C C . THR A 1 87 ? -22.963 4.165 28.400 1.00 89.62 87 THR A C 1
ATOM 664 O O . THR A 1 87 ? -23.400 4.268 27.252 1.00 89.62 87 THR A O 1
ATOM 667 N N . SER A 1 88 ? -22.552 5.192 29.132 1.00 87.12 88 SER A N 1
ATOM 668 C CA . SER A 1 88 ? -22.614 6.589 28.706 1.00 87.12 88 SER A CA 1
ATOM 669 C C . SER A 1 88 ? -21.207 7.183 28.678 1.00 87.12 88 SER A C 1
ATOM 671 O O . SER A 1 88 ? -20.433 7.029 29.628 1.00 87.12 88 SER A O 1
ATOM 673 N N . ASP A 1 89 ? -20.869 7.879 27.593 1.00 86.19 89 ASP A N 1
ATOM 674 C CA . ASP A 1 89 ? -19.597 8.591 27.472 1.00 86.19 89 ASP A CA 1
ATOM 675 C C . ASP A 1 89 ? -19.641 9.922 28.240 1.00 86.19 89 ASP A C 1
ATOM 677 O O . ASP A 1 89 ? -20.586 10.702 28.113 1.00 86.19 89 ASP A O 1
ATOM 681 N N . LEU A 1 90 ? -18.581 10.211 29.000 1.00 85.94 90 LEU A N 1
ATOM 682 C CA . LEU A 1 90 ? -18.367 11.484 29.692 1.00 85.94 90 LEU A CA 1
ATOM 683 C C . LEU A 1 90 ? -17.130 12.204 29.119 1.00 85.94 90 LEU A C 1
ATOM 685 O O . LEU A 1 90 ? -16.398 11.702 28.259 1.00 85.94 90 LEU A O 1
ATOM 689 N N . VAL A 1 91 ? -16.849 13.413 29.611 1.00 82.44 91 VAL A N 1
ATOM 690 C CA . VAL A 1 91 ? -15.634 14.149 29.232 1.00 82.44 91 VAL A CA 1
ATOM 691 C C . VAL A 1 91 ? -14.434 13.582 29.995 1.00 82.44 91 VAL A C 1
ATOM 693 O O . VAL A 1 91 ? -14.253 13.846 31.177 1.00 82.44 91 VAL A O 1
ATOM 696 N N . GLY A 1 92 ? -13.606 12.786 29.311 1.00 80.31 92 GLY A N 1
ATOM 697 C CA . GLY A 1 92 ? -12.385 12.187 29.879 1.00 80.31 92 GLY A CA 1
ATOM 698 C C . GLY A 1 92 ? -12.603 10.880 30.656 1.00 80.31 92 GLY A C 1
ATOM 699 O O . GLY A 1 92 ? -11.643 10.151 30.894 1.00 80.31 92 GLY A O 1
ATOM 700 N N . ALA A 1 93 ? -13.855 10.538 30.946 1.00 88.50 93 ALA A N 1
ATOM 701 C CA . ALA A 1 93 ? -14.285 9.304 31.597 1.00 88.50 93 ALA A CA 1
ATOM 702 C C . ALA A 1 93 ? -15.484 8.704 30.845 1.00 88.50 93 ALA A C 1
ATOM 704 O O . ALA A 1 93 ? -15.934 9.249 29.839 1.00 88.50 93 ALA A O 1
ATOM 705 N N . ALA A 1 94 ? -15.998 7.587 31.326 1.00 90.12 94 ALA A N 1
ATOM 706 C CA . ALA A 1 94 ? -17.279 7.020 30.935 1.00 90.12 94 ALA A CA 1
ATOM 707 C C . ALA A 1 94 ? -17.910 6.360 32.167 1.00 90.12 94 ALA A C 1
ATOM 709 O O . ALA A 1 94 ? -17.255 6.213 33.203 1.00 90.12 94 ALA A O 1
ATOM 710 N N . GLN A 1 95 ? -19.190 6.015 32.083 1.00 93.25 95 GLN A N 1
ATOM 711 C CA . GLN A 1 95 ? -19.895 5.373 33.184 1.00 93.25 95 GLN A CA 1
ATOM 712 C C . GLN A 1 95 ? -20.806 4.246 32.704 1.00 93.25 95 GLN A C 1
ATOM 714 O O . GLN A 1 95 ? -21.407 4.337 31.634 1.00 93.25 95 GLN A O 1
ATOM 719 N N . LEU A 1 96 ? -20.901 3.190 33.508 1.00 92.25 96 LEU A N 1
ATOM 720 C CA . LEU A 1 96 ? -21.859 2.103 33.361 1.00 92.25 96 LEU A CA 1
ATOM 721 C C . LEU A 1 96 ? -23.011 2.354 34.328 1.00 92.25 96 LEU A C 1
ATOM 723 O O . LEU A 1 96 ? -22.798 2.586 35.516 1.00 92.25 96 LEU A O 1
ATOM 727 N N . GLU A 1 97 ? -24.215 2.309 33.789 1.00 91.44 97 GLU A N 1
ATOM 728 C CA . GLU A 1 97 ? -25.474 2.644 34.430 1.00 91.44 97 GLU A CA 1
ATOM 729 C C . GLU A 1 97 ? -26.336 1.382 34.516 1.00 91.44 97 GLU A C 1
ATOM 731 O O . GLU A 1 97 ? -26.689 0.797 33.492 1.00 91.44 97 GLU A O 1
ATOM 736 N N . LEU A 1 98 ? -26.669 0.960 35.735 1.00 90.50 98 LEU A N 1
ATOM 737 C CA . LEU A 1 98 ? -27.578 -0.152 36.015 1.00 90.50 98 LEU A CA 1
ATOM 738 C C . LEU A 1 98 ? -28.902 0.421 36.527 1.00 90.50 98 LEU A C 1
ATOM 740 O O . LEU A 1 98 ? -28.964 0.953 37.637 1.00 90.50 98 LEU A O 1
ATOM 744 N N . GLU A 1 99 ? -29.957 0.319 35.721 1.00 88.88 99 GLU A N 1
ATOM 745 C CA . GLU A 1 99 ? -31.308 0.735 36.102 1.00 88.88 99 GLU A CA 1
ATOM 746 C C . GLU A 1 99 ? -32.086 -0.453 36.677 1.00 88.88 99 GLU A C 1
ATOM 748 O O . GLU A 1 99 ? -32.184 -1.509 36.045 1.00 88.88 99 GLU A O 1
ATOM 753 N N . ARG A 1 100 ? -32.683 -0.284 37.863 1.00 88.56 100 ARG A N 1
ATOM 754 C CA . ARG A 1 100 ? -33.585 -1.285 38.454 1.00 88.56 100 ARG A CA 1
ATOM 755 C C . ARG A 1 100 ? -35.001 -1.173 37.873 1.00 88.56 100 ARG A C 1
ATOM 757 O O . ARG A 1 100 ? -35.484 -0.073 37.594 1.00 88.56 100 ARG A O 1
ATOM 764 N N . LYS A 1 101 ? -35.708 -2.301 37.725 1.00 86.19 101 LYS A N 1
ATOM 765 C CA . LYS A 1 101 ? -37.088 -2.368 37.191 1.00 86.19 101 LYS A CA 1
ATOM 766 C C . LYS A 1 101 ? -38.097 -1.568 38.012 1.00 86.19 101 LYS A C 1
ATOM 768 O O . LYS A 1 101 ? -39.056 -1.033 37.460 1.00 86.19 101 LYS A O 1
ATOM 773 N N . ASP A 1 102 ? -37.883 -1.489 39.318 1.00 81.88 102 ASP A N 1
ATOM 774 C CA . ASP A 1 102 ? -38.729 -0.767 40.270 1.00 81.88 102 ASP A CA 1
ATOM 775 C C . ASP A 1 102 ? -38.478 0.755 40.278 1.00 81.88 102 ASP A C 1
ATOM 777 O O . ASP A 1 102 ? -39.179 1.485 40.978 1.00 81.88 102 ASP A O 1
ATOM 781 N N . ARG A 1 103 ? -37.499 1.243 39.495 1.00 76.06 103 ARG A N 1
ATOM 782 C CA . ARG A 1 103 ? -37.027 2.638 39.485 1.00 76.06 103 ARG A CA 1
ATOM 783 C C . ARG A 1 103 ? -36.596 3.150 40.869 1.00 76.06 103 ARG A C 1
ATOM 785 O O . ARG A 1 103 ? -36.569 4.363 41.077 1.00 76.06 103 ARG A O 1
ATOM 792 N N . SER A 1 104 ? -36.253 2.263 41.808 1.00 70.38 104 SER A N 1
ATOM 793 C CA . SER A 1 104 ? -35.846 2.644 43.170 1.00 70.38 104 SER A CA 1
ATOM 794 C C . SER A 1 104 ? -34.450 3.267 43.235 1.00 70.38 104 SER A C 1
ATOM 796 O O . SER A 1 104 ? -34.100 3.892 44.235 1.00 70.38 104 SER A O 1
ATOM 798 N N . GLY A 1 105 ? -33.668 3.153 42.160 1.00 73.25 105 GLY A N 1
ATOM 799 C CA . GLY A 1 105 ? -32.363 3.782 42.030 1.00 73.25 105 GLY A CA 1
ATOM 800 C C . GLY A 1 105 ? -31.640 3.375 40.750 1.00 73.25 105 GLY A C 1
ATOM 801 O O . GLY A 1 105 ? -32.011 2.406 40.081 1.00 73.25 105 GLY A O 1
ATOM 802 N N . GLN A 1 106 ? -30.600 4.138 40.426 1.00 80.94 106 GLN A N 1
ATOM 803 C CA . GLN A 1 106 ? -29.653 3.844 39.359 1.00 80.94 106 GLN A CA 1
ATOM 804 C C . GLN A 1 106 ? -28.270 3.704 39.987 1.00 80.94 106 GLN A C 1
ATOM 806 O O . GLN A 1 106 ? -27.801 4.618 40.665 1.00 80.94 106 GLN A O 1
ATOM 811 N N . GLU A 1 107 ? -27.623 2.564 39.767 1.00 85.56 107 GLU A N 1
ATOM 812 C CA . GLU A 1 107 ? -26.246 2.360 40.209 1.00 85.56 107 GLU A CA 1
ATOM 813 C C . GLU A 1 107 ? -25.290 2.744 39.087 1.00 85.56 107 GLU A C 1
ATOM 815 O O . GLU A 1 107 ? -25.444 2.308 37.944 1.00 85.56 107 GLU A O 1
ATOM 820 N N . VAL A 1 108 ? -24.301 3.573 39.418 1.00 87.81 108 VAL A N 1
ATOM 821 C CA . VAL A 1 108 ? -23.364 4.136 38.443 1.00 87.81 108 VAL A CA 1
ATOM 822 C C . VAL A 1 108 ? -21.936 3.749 38.803 1.00 87.81 108 VAL A C 1
ATOM 824 O O . VAL A 1 108 ? -21.476 3.953 39.930 1.00 87.81 108 VAL A O 1
ATOM 827 N N . ILE A 1 109 ? -21.215 3.210 37.823 1.00 90.31 109 ILE A N 1
ATOM 828 C CA . ILE A 1 109 ? -19.796 2.865 37.922 1.00 90.31 109 ILE A CA 1
ATOM 829 C C . ILE A 1 109 ? -19.036 3.708 36.908 1.00 90.31 109 ILE A C 1
ATOM 831 O O . ILE A 1 109 ? -19.181 3.507 35.707 1.00 90.31 109 ILE A O 1
ATOM 835 N N . GLN A 1 110 ? -18.221 4.643 37.386 1.00 90.88 110 GLN A N 1
ATOM 836 C CA . GLN A 1 110 ? -17.359 5.461 36.534 1.00 90.88 110 GLN A CA 1
ATOM 837 C C . GLN A 1 110 ? -16.032 4.747 36.266 1.00 90.88 110 GLN A C 1
ATOM 839 O O . GLN A 1 110 ? -15.514 4.047 37.132 1.00 90.88 110 GLN A O 1
ATOM 844 N N . TYR A 1 111 ? -15.472 4.945 35.078 1.00 91.50 111 TYR A N 1
ATOM 845 C CA . TYR A 1 111 ? -14.174 4.412 34.669 1.00 91.50 111 TYR A CA 1
ATOM 846 C C . TYR A 1 111 ? -13.516 5.330 33.631 1.00 91.50 111 TYR A C 1
ATOM 848 O O . TYR A 1 111 ? -14.174 6.125 32.953 1.00 91.50 111 TYR A O 1
ATOM 856 N N . SER A 1 112 ? -12.198 5.233 33.473 1.00 89.81 112 SER A N 1
ATOM 857 C CA . SER A 1 112 ? -11.471 6.003 32.468 1.00 89.81 112 SER A CA 1
ATOM 858 C C . SER A 1 112 ? -11.860 5.573 31.054 1.00 89.81 112 SER A C 1
ATOM 860 O O . SER A 1 112 ? -12.136 4.402 30.784 1.00 89.81 112 SER A O 1
ATOM 862 N N . ARG A 1 113 ? -11.791 6.498 30.082 1.00 86.25 113 ARG A N 1
ATOM 863 C CA . ARG A 1 113 ? -12.096 6.182 28.668 1.00 86.25 113 ARG A CA 1
ATOM 864 C C . ARG A 1 113 ? -11.298 4.997 28.113 1.00 86.25 113 ARG A C 1
ATOM 866 O O . ARG A 1 113 ? -11.740 4.376 27.146 1.00 86.25 113 ARG A O 1
ATOM 873 N N . SER A 1 114 ? -10.146 4.676 28.703 1.00 82.44 114 SER A N 1
ATOM 874 C CA . SER A 1 114 ? -9.324 3.532 28.299 1.00 82.44 114 SER A CA 1
ATOM 875 C C . SER A 1 114 ? -10.035 2.181 28.478 1.00 82.44 114 SER A C 1
ATOM 877 O O . SER A 1 114 ? -9.770 1.258 27.709 1.00 82.44 114 SER A O 1
ATOM 879 N N . LEU A 1 115 ? -10.994 2.094 29.408 1.00 87.00 115 LEU A N 1
ATOM 880 C CA . LEU A 1 115 ? -11.748 0.882 29.737 1.00 87.00 115 LEU A CA 1
ATOM 881 C C . LEU A 1 115 ? -13.112 0.789 29.023 1.00 87.00 115 LEU A C 1
ATOM 883 O O . LEU A 1 115 ? -13.816 -0.203 29.185 1.00 87.00 115 LEU A O 1
ATOM 887 N N . THR A 1 116 ? -13.476 1.758 28.173 1.00 85.69 116 THR A N 1
ATOM 888 C CA . THR A 1 116 ? -14.793 1.810 27.494 1.00 85.69 116 THR A CA 1
ATOM 889 C C . THR A 1 116 ? -15.136 0.534 26.730 1.00 85.69 116 THR A C 1
ATOM 891 O O . THR A 1 116 ? -16.252 0.037 26.832 1.00 85.69 116 THR A O 1
ATOM 894 N N . ALA A 1 117 ? -14.175 -0.039 25.997 1.00 83.00 117 ALA A N 1
ATOM 895 C CA . ALA A 1 117 ? -14.408 -1.284 25.265 1.00 83.00 117 ALA A CA 1
ATOM 896 C C . ALA A 1 117 ? -14.720 -2.458 26.211 1.00 83.00 117 ALA A C 1
ATOM 898 O O . ALA A 1 117 ? -15.622 -3.242 25.934 1.00 83.00 117 ALA A O 1
ATOM 899 N N . LYS A 1 118 ? -14.018 -2.534 27.350 1.00 87.38 118 LYS A N 1
ATOM 900 C CA . LYS A 1 118 ? -14.222 -3.562 28.377 1.00 87.38 118 LYS A CA 1
ATOM 901 C C . LYS A 1 118 ? -15.602 -3.439 29.018 1.00 87.38 118 LYS A C 1
ATOM 903 O O . LYS A 1 118 ? -16.330 -4.423 29.084 1.00 87.38 118 LYS A O 1
ATOM 908 N N . PHE A 1 119 ? -15.979 -2.239 29.453 1.00 89.62 119 PHE A N 1
ATOM 909 C CA . PHE A 1 119 ? -17.258 -2.023 30.132 1.00 89.62 119 PHE A CA 1
ATOM 910 C C . PHE A 1 119 ? -18.469 -2.102 29.196 1.00 89.62 119 PHE A C 1
ATOM 912 O O . PHE A 1 119 ? -19.526 -2.525 29.647 1.00 89.62 119 PHE A O 1
ATOM 919 N N . SER A 1 120 ? -18.325 -1.787 27.904 1.00 88.06 120 SER A N 1
ATOM 920 C CA . SER A 1 120 ? -19.390 -2.007 26.913 1.00 88.06 120 SER A CA 1
ATOM 921 C C . SER A 1 120 ? -19.712 -3.494 26.747 1.00 88.06 120 SER A C 1
ATOM 923 O O . SER A 1 120 ? -20.873 -3.876 26.834 1.00 88.06 120 SER A O 1
ATOM 925 N N . GLU A 1 121 ? -18.698 -4.347 26.568 1.00 87.81 121 GLU A N 1
ATOM 926 C CA . GLU A 1 121 ? -18.915 -5.797 26.436 1.00 87.81 121 GLU A CA 1
ATOM 927 C C . GLU A 1 121 ? -19.388 -6.409 27.773 1.00 87.81 121 GLU A C 1
ATOM 929 O O . GLU A 1 121 ? -20.201 -7.330 27.780 1.00 87.81 121 GLU A O 1
ATOM 934 N N . ALA A 1 122 ? -18.948 -5.864 28.918 1.00 89.50 122 ALA A N 1
ATOM 935 C CA . ALA A 1 122 ? -19.471 -6.259 30.226 1.00 89.50 122 ALA A CA 1
ATOM 936 C C . ALA A 1 122 ? -20.951 -5.868 30.410 1.00 89.50 122 ALA A C 1
ATOM 938 O O . ALA A 1 122 ? -21.727 -6.661 30.939 1.00 89.50 122 ALA A O 1
ATOM 939 N N . ALA A 1 123 ? -21.360 -4.678 29.956 1.00 90.12 123 ALA A N 1
ATOM 940 C CA . ALA A 1 123 ? -22.748 -4.223 30.000 1.00 90.12 123 ALA A CA 1
ATOM 941 C C . ALA A 1 123 ? -23.663 -5.104 29.140 1.00 90.12 123 ALA A C 1
ATOM 943 O O . ALA A 1 123 ? -24.722 -5.525 29.610 1.00 90.12 123 ALA A O 1
ATOM 944 N N . ASP A 1 124 ? -23.234 -5.432 27.918 1.00 88.88 124 ASP A N 1
ATOM 945 C CA . ASP A 1 124 ? -23.964 -6.340 27.027 1.00 88.88 124 ASP A CA 1
ATOM 946 C C . ASP A 1 124 ? -24.103 -7.735 27.653 1.00 88.88 124 ASP A C 1
ATOM 948 O O . ASP A 1 124 ? -25.187 -8.320 27.642 1.00 88.88 124 ASP A O 1
ATOM 952 N N . ALA A 1 125 ? -23.041 -8.236 28.288 1.00 88.56 125 ALA A N 1
ATOM 953 C CA . ALA A 1 125 ? -23.076 -9.522 28.970 1.00 88.56 125 ALA A CA 1
ATOM 954 C C . ALA A 1 125 ? -24.018 -9.547 30.177 1.00 88.56 125 ALA A C 1
ATOM 956 O O . ALA A 1 125 ? -24.780 -10.502 30.326 1.00 88.56 125 ALA A O 1
ATOM 957 N N . ILE A 1 126 ? -24.032 -8.497 31.004 1.00 90.25 126 ILE A N 1
ATOM 958 C CA . ILE A 1 126 ? -24.995 -8.377 32.110 1.00 90.25 126 ILE A CA 1
ATOM 959 C C . ILE A 1 126 ? -26.423 -8.290 31.563 1.00 90.25 126 ILE A C 1
ATOM 961 O O . ILE A 1 126 ? -27.327 -8.916 32.111 1.00 90.25 126 ILE A O 1
ATOM 965 N N . ARG A 1 127 ? -26.639 -7.569 30.457 1.00 89.88 127 ARG A N 1
ATOM 966 C CA . ARG A 1 127 ? -27.956 -7.461 29.818 1.00 89.88 127 ARG A CA 1
ATOM 967 C C . ARG A 1 127 ? -28.457 -8.810 29.301 1.00 89.88 127 ARG A C 1
ATOM 969 O O . ARG A 1 127 ? -29.641 -9.105 29.444 1.00 89.88 127 ARG A O 1
ATOM 976 N N . ASN A 1 128 ? -27.577 -9.626 28.724 1.00 88.50 128 ASN A N 1
ATOM 977 C CA . ASN A 1 128 ? -27.918 -10.978 28.277 1.00 88.50 128 ASN A CA 1
ATOM 978 C C . ASN A 1 128 ? -28.228 -11.892 29.472 1.00 88.50 128 ASN A C 1
ATOM 980 O O . ASN A 1 128 ? -29.258 -12.562 29.475 1.00 88.50 128 ASN A O 1
ATOM 984 N N . LEU A 1 129 ? -27.417 -11.833 30.535 1.00 89.06 129 LEU A N 1
ATOM 985 C CA . LEU A 1 129 ? -27.662 -12.578 31.776 1.00 89.06 129 LEU A CA 1
ATOM 986 C C . LEU A 1 129 ? -29.003 -12.200 32.426 1.00 89.06 129 LEU A C 1
ATOM 988 O O . LEU A 1 129 ? -29.757 -13.084 32.823 1.00 89.06 129 LEU A O 1
ATOM 992 N N . ALA A 1 130 ? -29.356 -10.911 32.465 1.00 88.56 130 ALA A N 1
ATOM 993 C CA . ALA A 1 130 ? -30.642 -10.435 32.989 1.00 88.56 130 ALA A CA 1
ATOM 994 C C . ALA A 1 130 ? -31.856 -10.937 32.178 1.00 88.56 130 ALA A C 1
ATOM 996 O O . ALA A 1 130 ? -32.968 -11.016 32.699 1.00 88.56 130 ALA A O 1
ATOM 997 N N . LYS A 1 131 ? -31.653 -11.311 30.907 1.00 87.44 131 LYS A N 1
ATOM 998 C CA . LYS A 1 131 ? -32.667 -11.948 30.050 1.00 87.44 131 LYS A CA 1
ATOM 999 C C . LYS A 1 131 ? -32.685 -13.478 30.157 1.00 87.44 131 LYS A C 1
ATOM 1001 O O . LY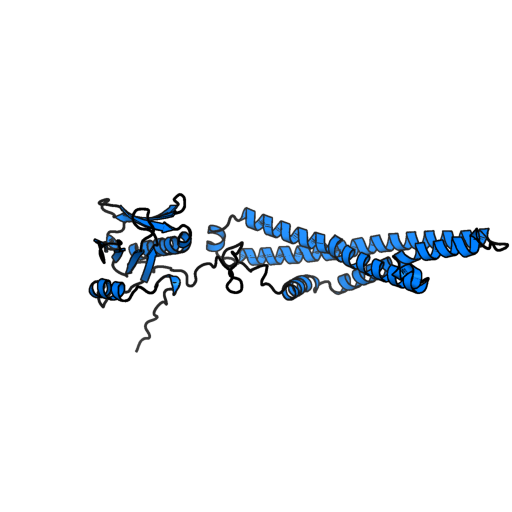S A 1 131 ? -33.532 -14.109 29.530 1.00 87.44 131 LYS A O 1
ATOM 1006 N N . GLY A 1 132 ? -31.773 -14.078 30.925 1.00 84.31 132 GLY A N 1
ATOM 1007 C CA . GLY A 1 132 ? -31.579 -15.529 30.980 1.00 84.31 132 GLY A CA 1
ATOM 1008 C C . GLY A 1 132 ? -30.854 -16.105 29.756 1.00 84.31 132 GLY A C 1
ATOM 1009 O O . GLY A 1 132 ? -30.903 -17.312 29.527 1.00 84.31 132 GLY A O 1
ATOM 1010 N N . GLU A 1 133 ? -30.198 -15.261 28.957 1.00 86.31 133 GLU A N 1
ATOM 1011 C CA . GLU A 1 133 ? -29.372 -15.662 27.817 1.00 86.31 133 GLU A CA 1
ATOM 1012 C C . GLU A 1 133 ? -27.907 -15.853 28.248 1.00 86.31 133 GLU A C 1
ATOM 1014 O O . GLU A 1 133 ? -27.462 -15.366 29.290 1.00 86.31 133 GLU A O 1
ATOM 1019 N N . ALA A 1 134 ? -27.119 -16.558 27.432 1.00 82.38 134 ALA A N 1
ATOM 1020 C CA . ALA A 1 134 ? -25.681 -16.662 27.665 1.00 82.38 134 ALA A CA 1
ATOM 1021 C C . ALA A 1 134 ? -25.019 -15.269 27.573 1.00 82.38 134 ALA A C 1
ATOM 1023 O O . ALA A 1 134 ? -25.385 -14.481 26.702 1.00 82.38 134 ALA A O 1
ATOM 1024 N N . PRO A 1 135 ? -23.993 -14.964 28.392 1.00 81.56 135 PRO A N 1
ATOM 1025 C CA . PRO A 1 135 ? -23.410 -13.622 28.469 1.00 81.56 135 PRO A CA 1
ATOM 1026 C C . PRO A 1 135 ? -22.843 -13.120 27.129 1.00 81.56 135 PRO A C 1
ATOM 1028 O O . PRO A 1 135 ? -22.835 -11.923 26.876 1.00 81.56 135 PRO A O 1
ATOM 1031 N N . GLY A 1 136 ? -22.395 -14.003 26.230 1.00 77.38 136 GLY A N 1
ATOM 1032 C CA . GLY A 1 136 ? -21.932 -13.592 24.896 1.00 77.38 136 GLY A CA 1
ATOM 1033 C C . GLY A 1 136 ? -20.628 -12.779 24.898 1.00 77.38 136 GLY A C 1
ATOM 1034 O O . GLY A 1 136 ? -20.375 -12.031 23.955 1.00 77.38 136 GLY A O 1
ATOM 1035 N N . LEU A 1 137 ? -19.801 -12.927 25.942 1.00 79.12 137 LEU A N 1
ATOM 1036 C CA . LEU A 1 137 ? -18.512 -12.239 26.062 1.00 79.12 137 LEU A CA 1
ATOM 1037 C C . LEU A 1 137 ? -17.564 -12.608 24.905 1.00 79.12 137 LEU A C 1
ATOM 1039 O O . LEU A 1 137 ? -17.482 -13.781 24.523 1.00 79.12 137 LEU A O 1
ATOM 1043 N N . PRO A 1 138 ? -16.803 -11.640 24.364 1.00 69.50 138 PRO A N 1
ATOM 1044 C CA . PRO A 1 138 ? -15.839 -11.913 23.310 1.00 69.50 138 PRO A CA 1
ATOM 1045 C C . PRO A 1 138 ? -14.669 -12.743 23.850 1.00 69.50 138 PRO A C 1
ATOM 1047 O O . PRO A 1 138 ? -14.213 -12.552 24.975 1.00 69.50 138 PRO A O 1
ATOM 1050 N N . THR A 1 139 ? -14.146 -13.652 23.024 1.00 66.38 139 THR A N 1
ATOM 1051 C CA . THR A 1 139 ? -13.044 -14.559 23.395 1.00 66.38 139 THR A CA 1
ATOM 1052 C C . THR A 1 139 ? -11.704 -13.830 23.561 1.00 66.38 139 THR A C 1
ATOM 1054 O O . THR A 1 139 ? -10.830 -14.299 24.285 1.00 66.38 139 THR A O 1
ATOM 1057 N N . GLN A 1 140 ? -11.530 -12.691 22.885 1.00 67.06 140 GLN A N 1
ATOM 1058 C CA . GLN A 1 140 ? -10.368 -11.804 22.990 1.00 67.06 140 GLN A CA 1
ATOM 1059 C C . GLN A 1 140 ? -10.825 -10.353 22.824 1.00 67.06 140 GLN A C 1
ATOM 1061 O O . GLN A 1 140 ? -11.700 -10.073 22.001 1.00 67.06 140 GLN A O 1
ATOM 1066 N N . MET A 1 141 ? -10.232 -9.431 23.584 1.00 74.44 141 MET A N 1
ATOM 1067 C CA . MET A 1 141 ? -10.462 -8.003 23.376 1.00 74.44 141 MET A CA 1
ATOM 1068 C C . MET A 1 141 ? -9.739 -7.483 22.144 1.00 74.44 141 MET A C 1
ATOM 1070 O O . MET A 1 141 ? -8.622 -7.898 21.827 1.00 74.44 141 MET A O 1
ATOM 1074 N N . GLU A 1 142 ? -10.364 -6.500 21.501 1.00 72.88 142 GLU A N 1
ATOM 1075 C CA . GLU A 1 142 ? -9.759 -5.821 20.367 1.00 72.88 142 GLU A CA 1
ATOM 1076 C C . GLU A 1 142 ? -8.502 -5.056 20.811 1.00 72.88 142 GLU A C 1
ATOM 1078 O O . GLU A 1 142 ? -8.532 -4.181 21.684 1.00 72.88 142 GLU A O 1
ATOM 1083 N N . ARG A 1 143 ? -7.372 -5.360 20.182 1.00 77.12 143 ARG A N 1
ATOM 1084 C CA . ARG A 1 143 ? -6.068 -4.790 20.511 1.00 77.12 143 ARG A CA 1
ATOM 1085 C C . ARG A 1 143 ? -5.989 -3.354 20.013 1.00 77.12 143 ARG A C 1
ATOM 1087 O O . ARG A 1 143 ? -6.160 -3.071 18.826 1.00 77.12 143 ARG A O 1
ATOM 1094 N N . THR A 1 144 ? -5.645 -2.436 20.911 1.00 82.69 144 THR A N 1
ATOM 1095 C CA . THR A 1 144 ? -5.398 -1.018 20.587 1.00 82.69 144 THR A CA 1
ATOM 1096 C C . THR A 1 144 ? -3.911 -0.690 20.447 1.00 82.69 144 THR A C 1
ATOM 1098 O O . THR A 1 144 ? -3.553 0.366 19.922 1.00 82.69 144 THR A O 1
ATOM 1101 N N . ARG A 1 145 ? -3.024 -1.594 20.885 1.00 84.69 145 ARG A N 1
ATOM 1102 C CA . ARG A 1 145 ? -1.565 -1.446 20.826 1.00 84.69 145 ARG A CA 1
ATOM 1103 C C . ARG A 1 145 ? -0.909 -2.683 20.225 1.00 84.69 145 ARG A C 1
ATOM 1105 O O . ARG A 1 145 ? -1.405 -3.796 20.354 1.00 84.69 145 ARG A O 1
ATOM 1112 N N . CYS A 1 146 ? 0.220 -2.478 19.557 1.00 87.69 146 CYS A N 1
ATOM 1113 C CA . CYS A 1 146 ? 1.008 -3.560 18.979 1.00 87.69 146 CYS A CA 1
ATOM 1114 C C . CYS A 1 146 ? 1.760 -4.344 20.066 1.00 87.69 146 CYS A C 1
ATOM 1116 O O . CYS A 1 146 ? 2.507 -3.745 20.830 1.00 87.69 146 CYS A O 1
ATOM 1118 N N . GLU A 1 147 ? 1.674 -5.676 20.059 1.00 86.38 147 GLU A N 1
ATOM 1119 C CA . GLU A 1 147 ? 2.384 -6.542 21.020 1.00 86.38 147 GLU A CA 1
ATOM 1120 C C . GLU A 1 147 ? 3.912 -6.421 20.939 1.00 86.38 147 GLU A C 1
ATOM 1122 O O . GLU A 1 147 ? 4.605 -6.531 21.943 1.00 86.38 147 GLU A O 1
ATOM 1127 N N . LYS A 1 148 ? 4.456 -6.169 19.742 1.00 88.19 148 LYS A N 1
ATOM 1128 C CA . LYS A 1 148 ? 5.909 -6.151 19.522 1.00 88.19 148 LYS A CA 1
ATOM 1129 C C . LYS A 1 148 ? 6.566 -4.816 19.879 1.00 88.19 148 LYS A C 1
ATOM 1131 O O . LYS A 1 148 ? 7.715 -4.801 20.302 1.00 88.19 148 LYS A O 1
ATOM 1136 N N . CYS A 1 149 ? 5.884 -3.692 19.648 1.00 91.62 149 CYS A N 1
ATOM 1137 C CA . CYS A 1 149 ? 6.474 -2.352 19.807 1.00 91.62 149 CYS A CA 1
ATOM 1138 C C . CYS A 1 149 ? 5.666 -1.393 20.689 1.00 91.62 149 CYS A C 1
ATOM 1140 O O . CYS A 1 149 ? 6.046 -0.232 20.823 1.00 91.62 149 CYS A O 1
ATOM 1142 N N . ASN A 1 150 ? 4.540 -1.844 21.248 1.00 87.69 150 ASN A N 1
ATOM 1143 C CA . ASN A 1 150 ? 3.642 -1.099 22.135 1.00 87.69 150 ASN A CA 1
ATOM 1144 C C . ASN A 1 150 ? 3.079 0.232 21.579 1.00 87.69 150 ASN A C 1
ATOM 1146 O O . ASN A 1 150 ? 2.495 1.045 22.306 1.00 87.69 150 ASN A O 1
ATOM 1150 N N . ARG A 1 151 ? 3.228 0.475 20.270 1.00 87.38 151 ARG A N 1
ATOM 1151 C CA . ARG A 1 151 ? 2.652 1.642 19.587 1.00 87.38 151 ARG A CA 1
ATOM 1152 C C . ARG A 1 151 ? 1.145 1.474 19.418 1.00 87.38 151 ARG A C 1
ATOM 1154 O O . ARG A 1 151 ? 0.671 0.362 19.192 1.00 87.38 151 ARG A O 1
ATOM 1161 N N . LEU A 1 152 ? 0.422 2.590 19.491 1.00 85.31 152 LEU A N 1
ATOM 1162 C CA . LEU A 1 152 ? -1.010 2.657 19.192 1.00 85.31 152 LEU A CA 1
ATOM 1163 C C . LEU A 1 152 ? -1.271 2.230 17.741 1.00 85.31 152 LEU A C 1
ATOM 1165 O O . LEU A 1 152 ? -0.617 2.718 16.816 1.00 85.31 152 LEU A O 1
ATOM 1169 N N . LEU A 1 153 ? -2.207 1.300 17.562 1.00 85.31 153 LEU A N 1
ATOM 1170 C CA . LEU A 1 153 ? -2.667 0.841 16.256 1.00 85.31 153 LEU A CA 1
ATOM 1171 C C . LEU A 1 153 ? -3.688 1.831 15.688 1.00 85.31 153 LEU A C 1
ATOM 1173 O O . LEU A 1 153 ? -4.450 2.448 16.430 1.00 85.31 153 LEU A O 1
ATOM 1177 N N . ARG A 1 154 ? -3.696 1.987 14.359 1.00 80.06 154 ARG A N 1
ATOM 1178 C CA . ARG A 1 154 ? -4.631 2.893 13.675 1.00 80.06 154 ARG A CA 1
ATOM 1179 C C . ARG A 1 154 ? -6.054 2.343 13.649 1.00 80.06 154 ARG A C 1
ATOM 1181 O O . ARG A 1 154 ? -6.996 3.094 13.862 1.00 80.06 154 ARG A O 1
ATOM 1188 N N . ASP A 1 155 ? -6.177 1.045 13.398 1.00 78.81 155 ASP A N 1
ATOM 1189 C CA . ASP A 1 155 ? -7.428 0.296 13.440 1.00 78.81 155 ASP A CA 1
ATOM 1190 C C . ASP A 1 155 ? -7.309 -0.743 14.574 1.00 78.81 155 ASP A C 1
ATOM 1192 O O . ASP A 1 155 ? -6.224 -1.292 14.793 1.00 78.81 155 ASP A O 1
ATOM 1196 N N . ARG A 1 156 ? -8.393 -0.994 15.322 1.00 77.38 156 ARG A N 1
ATOM 1197 C CA . ARG A 1 156 ? -8.408 -2.019 16.382 1.00 77.38 156 ARG A CA 1
ATOM 1198 C C . ARG A 1 156 ? -8.203 -3.407 15.768 1.00 77.38 156 ARG A C 1
ATOM 1200 O O . ARG A 1 156 ? -8.770 -3.675 14.708 1.00 77.38 156 ARG A O 1
ATOM 1207 N N . ASP A 1 157 ? -7.346 -4.221 16.385 1.00 78.69 157 ASP A N 1
ATOM 1208 C CA . ASP A 1 157 ? -6.790 -5.468 15.818 1.00 78.69 157 ASP A CA 1
ATOM 1209 C C . ASP A 1 157 ? -6.060 -5.295 14.474 1.00 78.69 157 ASP A C 1
ATOM 1211 O O . ASP A 1 157 ? -5.814 -6.250 13.736 1.00 78.69 157 ASP A O 1
ATOM 1215 N N . GLY A 1 158 ? -5.692 -4.058 14.136 1.00 81.00 158 GLY A N 1
ATOM 1216 C CA . GLY A 1 158 ? -5.013 -3.733 12.894 1.00 81.00 158 GLY A CA 1
ATOM 1217 C C . GLY A 1 158 ? -3.561 -4.209 12.854 1.00 81.00 158 GLY A C 1
ATOM 1218 O O . GLY A 1 158 ? -2.891 -4.421 13.866 1.00 81.00 158 GLY A O 1
ATOM 1219 N N . ILE A 1 159 ? -3.027 -4.314 11.638 1.00 86.12 159 ILE A N 1
ATOM 1220 C CA . ILE A 1 159 ? -1.622 -4.658 11.415 1.00 86.12 159 ILE A CA 1
ATOM 1221 C C . ILE A 1 159 ? -0.743 -3.441 11.737 1.00 86.12 159 ILE A C 1
ATOM 1223 O O . ILE A 1 159 ? -1.006 -2.326 11.287 1.00 86.12 159 ILE A O 1
ATOM 1227 N N . CYS A 1 160 ? 0.341 -3.647 12.491 1.00 88.94 160 CYS A N 1
ATOM 1228 C CA . CYS A 1 160 ? 1.287 -2.578 12.811 1.00 88.94 160 CYS A CA 1
ATOM 1229 C C . CYS A 1 160 ? 2.181 -2.234 11.598 1.00 88.94 160 CYS A C 1
ATOM 1231 O O . CYS A 1 160 ? 2.973 -3.083 11.176 1.00 88.94 160 CYS A O 1
ATOM 1233 N N . PRO A 1 161 ? 2.157 -0.988 11.081 1.00 87.25 161 PRO A N 1
ATOM 1234 C CA . PRO A 1 161 ? 2.931 -0.602 9.895 1.00 87.25 161 PRO A CA 1
ATOM 1235 C C . PRO A 1 161 ? 4.449 -0.575 10.134 1.00 87.25 161 PRO A C 1
ATOM 1237 O O . PRO A 1 161 ? 5.222 -0.672 9.187 1.00 87.25 161 PRO A O 1
ATOM 1240 N N . PHE A 1 162 ? 4.893 -0.466 11.390 1.00 87.56 162 PHE A N 1
ATOM 1241 C CA . PHE A 1 162 ? 6.319 -0.442 11.743 1.00 87.56 162 PHE A CA 1
ATOM 1242 C C . PHE A 1 162 ? 6.910 -1.836 11.965 1.00 87.56 162 PHE A C 1
ATOM 1244 O O . PHE A 1 162 ? 8.112 -2.025 11.807 1.00 87.56 162 PHE A O 1
ATOM 1251 N N . CYS A 1 163 ? 6.084 -2.809 12.355 1.00 90.12 163 CYS A N 1
ATOM 1252 C CA . CYS A 1 163 ? 6.539 -4.169 12.642 1.00 90.12 163 CYS A CA 1
ATOM 1253 C C . CYS A 1 163 ? 6.354 -5.128 11.464 1.00 90.12 163 CYS A C 1
ATOM 1255 O O . CYS A 1 163 ? 6.873 -6.244 11.514 1.00 90.12 163 CYS A O 1
ATOM 1257 N N . ILE A 1 164 ? 5.627 -4.712 10.422 1.00 89.69 164 ILE A N 1
ATOM 1258 C CA . ILE A 1 164 ? 5.421 -5.522 9.227 1.00 89.69 164 ILE A CA 1
ATOM 1259 C C . ILE A 1 164 ? 6.731 -5.696 8.452 1.00 89.69 164 ILE A C 1
ATOM 1261 O O . ILE A 1 164 ? 7.526 -4.768 8.279 1.00 89.69 164 ILE A O 1
ATOM 1265 N N . ARG A 1 165 ? 6.956 -6.908 7.951 1.00 89.00 165 ARG A N 1
ATOM 1266 C CA . ARG A 1 165 ? 8.090 -7.206 7.077 1.00 89.00 165 ARG A CA 1
ATOM 1267 C C . ARG A 1 165 ? 7.759 -6.689 5.679 1.00 89.00 165 ARG A C 1
ATOM 1269 O O . ARG A 1 165 ? 6.988 -7.311 4.958 1.00 89.00 165 ARG A O 1
ATOM 1276 N N . LYS A 1 166 ? 8.346 -5.549 5.295 1.00 90.38 166 LYS A N 1
ATOM 1277 C CA . LYS A 1 166 ? 8.087 -4.876 4.004 1.00 90.38 166 LYS A CA 1
ATOM 1278 C C . LYS A 1 166 ? 8.209 -5.822 2.801 1.00 90.38 166 LYS A C 1
ATOM 1280 O O . LYS A 1 166 ? 7.383 -5.772 1.898 1.00 90.38 166 LYS A O 1
ATOM 1285 N N . TRP A 1 167 ? 9.196 -6.717 2.828 1.00 91.19 167 TRP A N 1
ATOM 1286 C CA . TRP A 1 167 ? 9.418 -7.717 1.781 1.00 91.19 167 TRP A CA 1
ATOM 1287 C C . TRP A 1 167 ? 8.266 -8.713 1.625 1.00 91.19 167 TRP A C 1
ATOM 1289 O O . TRP A 1 167 ? 7.920 -9.058 0.498 1.00 91.19 167 TRP A O 1
ATOM 1299 N N . ASP A 1 168 ? 7.625 -9.124 2.722 1.00 90.62 168 ASP A N 1
ATOM 1300 C CA . ASP A 1 168 ? 6.472 -10.028 2.658 1.00 90.62 168 ASP A CA 1
ATOM 1301 C C . ASP A 1 168 ? 5.271 -9.314 2.013 1.00 90.62 168 ASP A C 1
ATOM 1303 O O . ASP A 1 168 ? 4.548 -9.908 1.214 1.00 90.62 168 ASP A O 1
ATOM 1307 N N . THR A 1 169 ? 5.101 -8.015 2.283 1.00 89.38 169 THR A N 1
ATOM 1308 C CA . THR A 1 169 ? 4.086 -7.175 1.628 1.00 89.38 169 THR A CA 1
ATOM 1309 C C . THR A 1 169 ? 4.361 -7.014 0.136 1.00 89.38 169 THR A C 1
ATOM 1311 O O . THR A 1 169 ? 3.451 -7.190 -0.668 1.00 89.38 169 THR A O 1
ATOM 1314 N N . ILE A 1 170 ? 5.610 -6.741 -0.254 1.00 88.44 170 ILE A N 1
ATOM 1315 C CA . ILE A 1 170 ? 6.001 -6.644 -1.670 1.00 88.44 170 ILE A CA 1
ATOM 1316 C C . ILE A 1 170 ? 5.745 -7.973 -2.382 1.00 88.44 170 ILE A C 1
ATOM 1318 O O . ILE A 1 170 ? 5.174 -7.979 -3.466 1.00 88.44 170 ILE A O 1
ATOM 1322 N N . LYS A 1 171 ? 6.089 -9.106 -1.757 1.00 90.00 171 LYS A N 1
ATOM 1323 C CA . LYS A 1 171 ? 5.829 -10.439 -2.314 1.00 90.00 171 LYS A CA 1
ATOM 1324 C C . LYS A 1 171 ? 4.332 -10.701 -2.502 1.00 90.00 171 LYS A C 1
ATOM 1326 O O . LYS A 1 171 ? 3.935 -11.249 -3.526 1.00 90.00 171 LYS A O 1
ATOM 1331 N N . ARG A 1 172 ? 3.497 -10.276 -1.548 1.00 87.62 172 ARG A N 1
ATOM 1332 C CA . ARG A 1 172 ? 2.034 -10.340 -1.682 1.00 87.62 172 ARG A CA 1
ATOM 1333 C C . ARG A 1 172 ? 1.518 -9.442 -2.799 1.00 87.62 172 ARG A C 1
ATOM 1335 O O . ARG A 1 172 ? 0.622 -9.848 -3.512 1.00 87.62 172 ARG A O 1
ATOM 1342 N N . ILE A 1 173 ? 2.071 -8.251 -2.998 1.00 86.75 173 ILE A N 1
ATOM 1343 C CA . ILE A 1 173 ? 1.679 -7.403 -4.135 1.00 86.75 173 ILE A CA 1
ATOM 1344 C C . ILE A 1 173 ? 2.118 -8.053 -5.457 1.00 86.75 173 ILE A C 1
ATOM 1346 O O . ILE A 1 173 ? 1.342 -8.111 -6.407 1.00 86.75 173 ILE A O 1
ATOM 1350 N N . ALA A 1 174 ? 3.325 -8.622 -5.498 1.00 86.81 174 ALA A N 1
ATOM 1351 C CA . ALA A 1 174 ? 3.866 -9.310 -6.667 1.00 86.81 174 ALA A CA 1
ATOM 1352 C C . ALA A 1 174 ? 3.027 -10.523 -7.098 1.00 86.81 174 ALA A C 1
ATOM 1354 O O . ALA A 1 174 ? 2.943 -10.808 -8.290 1.00 86.81 174 ALA A O 1
ATOM 1355 N N . MET A 1 175 ? 2.343 -11.202 -6.171 1.00 89.19 175 MET A N 1
ATOM 1356 C CA . MET A 1 175 ? 1.450 -12.313 -6.523 1.00 89.19 175 MET A CA 1
ATOM 1357 C C . MET A 1 175 ? 0.255 -11.858 -7.381 1.00 89.19 175 MET A C 1
ATOM 1359 O O . MET A 1 175 ? -0.217 -12.610 -8.225 1.00 89.19 175 MET A O 1
ATOM 1363 N N . PHE A 1 176 ? -0.206 -10.608 -7.241 1.00 86.56 176 PHE A N 1
ATOM 1364 C CA . PHE A 1 176 ? -1.279 -10.068 -8.088 1.00 86.56 176 PHE A CA 1
ATOM 1365 C C . PHE A 1 176 ? -0.812 -9.763 -9.520 1.00 86.56 176 PHE A C 1
ATOM 1367 O O . PHE A 1 176 ? -1.640 -9.658 -10.426 1.00 86.56 176 PHE A O 1
ATOM 1374 N N . LEU A 1 177 ? 0.503 -9.664 -9.739 1.00 88.44 177 LEU A N 1
ATOM 1375 C CA . LEU A 1 177 ? 1.125 -9.515 -11.059 1.00 88.44 177 LEU A CA 1
ATOM 1376 C C . LEU A 1 177 ? 1.382 -10.872 -11.744 1.00 88.44 177 LEU A C 1
ATOM 1378 O O . LEU A 1 177 ? 1.578 -10.916 -12.960 1.00 88.44 177 LEU A O 1
ATOM 1382 N N . GLU A 1 178 ? 1.342 -11.985 -11.001 1.00 87.25 178 GLU A N 1
ATOM 1383 C CA . GLU A 1 178 ? 1.628 -13.341 -11.496 1.00 87.25 178 GLU A CA 1
ATOM 1384 C C . GLU A 1 178 ? 0.821 -13.756 -12.742 1.00 87.25 178 GLU A C 1
ATOM 1386 O O . GLU A 1 178 ? 1.437 -14.277 -13.683 1.00 87.25 178 GLU A O 1
ATOM 1391 N N . PRO A 1 179 ? -0.497 -13.471 -12.846 1.00 86.88 179 PRO A N 1
ATOM 1392 C CA . PRO A 1 179 ? -1.291 -13.839 -14.021 1.00 86.88 179 PRO A CA 1
ATOM 1393 C C . PRO A 1 179 ? -0.785 -13.220 -15.330 1.00 86.88 179 PRO A C 1
ATOM 1395 O O . PRO A 1 179 ? -1.093 -13.707 -16.414 1.00 86.88 179 PRO A O 1
ATOM 1398 N N . GLN A 1 180 ? -0.006 -12.141 -15.239 1.00 87.44 180 GLN A N 1
ATOM 1399 C CA . GLN A 1 180 ? 0.488 -11.365 -16.371 1.00 87.44 180 GLN A CA 1
ATOM 1400 C C . GLN A 1 180 ? 2.009 -11.184 -16.359 1.00 87.44 180 GLN A C 1
ATOM 1402 O O . GLN A 1 180 ? 2.535 -10.262 -16.981 1.00 87.44 180 GLN A O 1
ATOM 1407 N N . LYS A 1 181 ? 2.733 -12.122 -15.736 1.00 90.25 181 LYS A N 1
ATOM 1408 C CA . LYS A 1 181 ? 4.204 -12.132 -15.650 1.00 90.25 181 LYS A CA 1
ATOM 1409 C C . LYS A 1 181 ? 4.923 -11.962 -16.992 1.00 90.25 181 LYS A C 1
ATOM 1411 O O . LYS A 1 181 ? 5.971 -11.332 -17.040 1.00 90.25 181 LYS A O 1
ATOM 1416 N N . VAL A 1 182 ? 4.353 -12.482 -18.084 1.00 91.81 182 VAL A N 1
ATOM 1417 C CA . VAL A 1 182 ? 4.924 -12.328 -19.433 1.00 91.81 182 VAL A CA 1
ATOM 1418 C C . VAL A 1 182 ? 4.841 -10.874 -19.886 1.00 91.81 182 VAL A C 1
ATOM 1420 O O . VAL A 1 182 ? 5.845 -10.314 -20.300 1.00 91.81 182 VAL A O 1
ATOM 1423 N N . LYS A 1 183 ? 3.677 -10.230 -19.744 1.00 90.38 183 LYS A N 1
ATOM 1424 C CA . LYS A 1 183 ? 3.504 -8.811 -20.091 1.00 90.38 183 LYS A CA 1
ATOM 1425 C C . LYS A 1 183 ? 4.370 -7.918 -19.212 1.00 90.38 183 LYS A C 1
ATOM 1427 O O . LYS A 1 183 ? 4.961 -6.970 -19.713 1.00 90.38 183 LYS A O 1
ATOM 1432 N N . VAL A 1 184 ? 4.491 -8.278 -17.931 1.00 89.81 184 VAL A N 1
ATOM 1433 C CA . VAL A 1 184 ? 5.400 -7.618 -16.991 1.00 89.81 184 VAL A CA 1
ATOM 1434 C C . VAL A 1 184 ? 6.845 -7.694 -17.476 1.00 89.81 184 VAL A C 1
ATOM 1436 O O . VAL A 1 184 ? 7.510 -6.674 -17.587 1.00 89.81 184 VAL A O 1
ATOM 1439 N N . ALA A 1 185 ? 7.321 -8.889 -17.822 1.00 90.38 185 ALA A N 1
ATOM 1440 C CA . ALA A 1 185 ? 8.674 -9.072 -18.334 1.00 90.38 185 ALA A CA 1
ATOM 1441 C C . ALA A 1 185 ? 8.905 -8.321 -19.656 1.00 90.38 185 ALA A C 1
ATOM 1443 O O . ALA A 1 185 ? 9.962 -7.723 -19.831 1.00 90.38 185 ALA A O 1
ATOM 1444 N N . VAL A 1 186 ? 7.920 -8.316 -20.562 1.00 92.12 186 VAL A N 1
ATOM 1445 C CA . VAL A 1 186 ? 8.018 -7.617 -21.851 1.00 92.12 186 VAL A CA 1
ATOM 1446 C C . VAL A 1 186 ? 8.106 -6.107 -21.655 1.00 92.12 186 VAL A C 1
ATOM 1448 O O . VAL A 1 186 ? 9.025 -5.511 -22.205 1.00 92.12 186 VAL A O 1
ATOM 1451 N N . PHE A 1 187 ? 7.230 -5.481 -20.856 1.00 88.75 187 PHE A N 1
ATOM 1452 C CA . PHE A 1 187 ? 7.340 -4.031 -20.632 1.00 88.75 187 PHE A CA 1
ATOM 1453 C C . PHE A 1 187 ? 8.651 -3.690 -19.909 1.00 88.75 187 PHE A C 1
ATOM 1455 O O . PHE A 1 187 ? 9.338 -2.751 -20.286 1.00 88.75 187 PHE A O 1
ATOM 1462 N N . MET A 1 188 ? 9.076 -4.492 -18.924 1.00 88.44 188 MET A N 1
ATOM 1463 C CA . MET A 1 188 ? 10.353 -4.263 -18.234 1.00 88.44 188 MET A CA 1
ATOM 1464 C C . MET A 1 188 ? 11.544 -4.328 -19.203 1.00 88.44 188 MET A C 1
ATOM 1466 O O . MET A 1 188 ? 12.474 -3.532 -19.090 1.00 88.44 188 MET A O 1
ATOM 1470 N N . ALA A 1 189 ? 11.515 -5.253 -20.166 1.00 90.38 189 ALA A N 1
ATOM 1471 C CA . ALA A 1 189 ? 12.535 -5.362 -21.202 1.00 90.38 189 ALA A CA 1
ATOM 1472 C C . ALA A 1 189 ? 12.493 -4.181 -22.185 1.00 90.38 189 ALA A C 1
ATOM 1474 O O . ALA A 1 189 ? 13.542 -3.635 -22.518 1.00 90.38 189 ALA A O 1
ATOM 1475 N N . VAL A 1 190 ? 11.304 -3.750 -22.617 1.00 91.38 190 VAL A N 1
ATOM 1476 C CA . VAL A 1 190 ? 11.143 -2.567 -23.481 1.00 91.38 190 VAL A CA 1
ATOM 1477 C C . VAL A 1 190 ? 11.654 -1.310 -22.773 1.00 91.38 190 VAL A C 1
ATOM 1479 O O . VAL A 1 190 ? 12.471 -0.589 -23.338 1.00 91.38 190 VAL A O 1
ATOM 1482 N N . SER A 1 191 ? 11.279 -1.104 -21.510 1.00 87.44 191 SER A N 1
ATOM 1483 C CA . SER A 1 191 ? 11.770 -0.009 -20.665 1.00 87.44 191 SER A CA 1
ATOM 1484 C C . SER A 1 191 ? 13.303 -0.006 -20.516 1.00 87.44 191 SER A C 1
ATOM 1486 O O . SER A 1 191 ? 13.931 1.050 -20.581 1.00 87.44 191 SER A O 1
ATOM 1488 N N . LEU A 1 192 ? 13.930 -1.180 -20.361 1.00 87.69 192 LEU A N 1
ATOM 1489 C CA . LEU A 1 192 ? 15.394 -1.332 -20.310 1.00 87.69 192 LEU A CA 1
ATOM 1490 C C . LEU A 1 192 ? 16.055 -0.912 -21.635 1.00 87.69 192 LEU A C 1
ATOM 1492 O O . LEU A 1 192 ? 17.048 -0.185 -21.631 1.00 87.69 192 LEU A O 1
ATOM 1496 N N . VAL A 1 193 ? 15.487 -1.335 -22.769 1.00 90.75 193 VAL A N 1
ATOM 1497 C CA . VAL A 1 193 ? 15.965 -0.967 -24.112 1.00 90.75 193 VAL A CA 1
ATOM 1498 C C . VAL A 1 193 ? 15.801 0.533 -24.362 1.00 90.75 193 VAL A C 1
ATOM 1500 O O . VAL A 1 193 ? 16.717 1.168 -24.880 1.00 90.75 193 VAL A O 1
ATOM 1503 N N . MET A 1 194 ? 14.680 1.124 -23.947 1.00 90.38 194 MET A N 1
ATOM 1504 C CA . MET A 1 194 ? 14.447 2.567 -24.048 1.00 90.38 194 MET A CA 1
ATOM 1505 C C . MET A 1 194 ? 15.468 3.379 -23.254 1.00 90.38 194 MET A C 1
ATOM 1507 O O . MET A 1 194 ? 16.016 4.343 -23.779 1.00 90.38 194 MET A O 1
ATOM 1511 N N . ALA A 1 195 ? 15.772 2.977 -22.018 1.00 87.38 195 ALA A N 1
ATOM 1512 C CA . ALA A 1 195 ? 16.785 3.654 -21.213 1.00 87.38 195 ALA A CA 1
ATOM 1513 C C . ALA A 1 195 ? 18.179 3.585 -21.860 1.00 87.38 195 ALA A C 1
ATOM 1515 O O . ALA A 1 195 ? 18.903 4.578 -21.850 1.00 87.38 195 ALA A O 1
ATOM 1516 N N . ALA A 1 196 ? 18.533 2.451 -22.478 1.00 86.00 196 ALA A N 1
ATOM 1517 C CA . ALA A 1 196 ? 19.775 2.320 -23.239 1.00 86.00 196 ALA A CA 1
ATOM 1518 C C . ALA A 1 196 ? 19.791 3.230 -24.483 1.00 86.00 196 ALA A C 1
ATOM 1520 O O . ALA A 1 196 ? 20.769 3.935 -24.720 1.00 86.00 196 ALA A O 1
ATOM 1521 N N . LEU A 1 197 ? 18.690 3.281 -25.241 1.00 90.25 197 LEU A N 1
ATOM 1522 C CA . LEU A 1 197 ? 18.505 4.223 -26.354 1.00 90.25 197 LEU A CA 1
ATOM 1523 C C . LEU A 1 197 ? 18.573 5.688 -25.896 1.00 90.25 197 LEU A C 1
ATOM 1525 O O . LEU A 1 197 ? 19.023 6.541 -26.653 1.00 90.25 197 LEU A O 1
ATOM 1529 N N . GLY A 1 198 ? 18.183 5.983 -24.655 1.00 87.81 198 GLY A N 1
ATOM 1530 C CA . GLY A 1 198 ? 18.291 7.311 -24.050 1.00 87.81 198 GLY A CA 1
ATOM 1531 C C . GLY A 1 198 ? 19.728 7.817 -23.875 1.00 87.81 198 GLY A C 1
ATOM 1532 O O . GLY A 1 198 ? 19.928 9.022 -23.750 1.00 87.81 198 GLY A O 1
ATOM 1533 N N . LEU A 1 199 ? 20.730 6.932 -23.928 1.00 86.62 199 LEU A N 1
ATOM 1534 C CA . LEU A 1 199 ? 22.158 7.286 -23.912 1.00 86.62 199 LEU A CA 1
ATOM 1535 C C . LEU A 1 199 ? 22.722 7.562 -25.314 1.00 86.62 199 LEU A C 1
ATOM 1537 O O . LEU A 1 199 ? 23.825 8.088 -25.436 1.00 86.62 199 LEU A O 1
ATOM 1541 N N . ALA A 1 200 ? 21.988 7.237 -26.380 1.00 89.94 200 ALA A N 1
ATOM 1542 C CA . ALA A 1 200 ? 22.454 7.478 -27.742 1.00 89.94 200 ALA A CA 1
ATOM 1543 C C . ALA A 1 200 ? 22.549 8.976 -28.109 1.00 89.94 200 ALA A C 1
ATOM 1545 O O . ALA A 1 200 ? 23.534 9.340 -28.747 1.00 89.94 200 ALA A O 1
ATOM 1546 N N . PRO A 1 201 ? 21.626 9.877 -27.702 1.00 89.69 201 PRO A N 1
ATOM 1547 C CA . PRO A 1 201 ? 21.754 11.307 -27.987 1.00 89.69 201 PRO A CA 1
ATOM 1548 C C . PRO A 1 201 ? 23.068 11.950 -27.510 1.00 89.69 201 PRO A C 1
ATOM 1550 O O . PRO A 1 201 ? 23.724 12.562 -28.350 1.00 89.69 201 PRO A O 1
ATOM 1553 N N . PRO A 1 202 ? 23.512 11.824 -26.238 1.00 88.00 202 PRO A N 1
ATOM 1554 C CA . PRO A 1 202 ? 24.782 12.422 -25.820 1.00 88.00 202 PRO A CA 1
ATOM 1555 C C . PRO A 1 202 ? 25.980 11.825 -26.571 1.00 88.00 202 PRO A C 1
ATOM 1557 O O . PRO A 1 202 ? 26.886 12.565 -26.943 1.00 88.00 202 PRO A O 1
ATOM 1560 N N . TYR A 1 203 ? 25.954 10.523 -26.871 1.00 88.31 203 TYR A N 1
ATOM 1561 C CA . TYR A 1 203 ? 26.996 9.865 -27.662 1.00 88.31 203 TYR A CA 1
ATOM 1562 C C . TYR A 1 203 ? 27.058 10.389 -29.108 1.00 88.31 203 TYR A C 1
ATOM 1564 O O . TYR A 1 203 ? 28.134 10.709 -29.608 1.00 88.31 203 TYR A O 1
ATOM 1572 N N . LEU A 1 204 ? 25.912 10.528 -29.780 1.00 90.81 204 LEU A N 1
ATOM 1573 C CA . LEU A 1 204 ? 25.835 11.057 -31.146 1.00 90.81 204 LEU A CA 1
ATOM 1574 C C . LEU A 1 204 ? 26.232 12.535 -31.210 1.00 90.81 204 LEU A C 1
ATOM 1576 O O . LEU A 1 204 ? 26.943 12.939 -32.124 1.00 90.81 204 LEU A O 1
ATOM 1580 N N . VAL A 1 205 ? 25.801 13.341 -30.235 1.00 91.25 205 VAL A N 1
ATOM 1581 C CA . VAL A 1 205 ? 26.166 14.764 -30.158 1.00 91.25 205 VAL A CA 1
ATOM 1582 C C . VAL A 1 205 ? 27.669 14.934 -29.968 1.00 91.25 205 VAL A C 1
ATOM 1584 O O . VAL A 1 205 ? 28.247 15.813 -30.600 1.00 91.25 205 VAL A O 1
ATOM 1587 N N . GLN A 1 206 ? 28.311 14.081 -29.167 1.00 89.06 206 GLN A N 1
ATOM 1588 C CA . GLN A 1 206 ? 29.765 14.089 -29.053 1.00 89.06 206 GLN A CA 1
ATOM 1589 C C . GLN A 1 206 ? 30.439 13.881 -30.416 1.00 89.06 206 GLN A C 1
ATOM 1591 O O . GLN A 1 206 ? 31.273 14.692 -30.792 1.00 89.06 206 GLN A O 1
ATOM 1596 N N . HIS A 1 207 ? 30.051 12.855 -31.178 1.00 89.00 207 HIS A N 1
ATOM 1597 C CA . HIS A 1 207 ? 30.667 12.580 -32.485 1.00 89.00 207 HIS A CA 1
ATOM 1598 C C . HIS A 1 207 ? 30.404 13.697 -33.498 1.00 89.00 207 HIS A C 1
ATOM 1600 O O . HIS A 1 207 ? 31.256 14.003 -34.323 1.00 89.00 207 HIS A O 1
ATOM 1606 N N . ILE A 1 208 ? 29.252 14.369 -33.413 1.00 90.50 208 ILE A N 1
ATOM 1607 C CA . ILE A 1 208 ? 29.006 15.578 -34.207 1.00 90.50 208 ILE A CA 1
ATOM 1608 C C . ILE A 1 208 ? 30.029 16.667 -33.847 1.00 90.50 208 ILE A C 1
ATOM 1610 O O . ILE A 1 208 ? 30.588 17.298 -34.739 1.00 90.50 208 ILE A O 1
ATOM 1614 N N . ILE A 1 209 ? 30.294 16.900 -32.561 1.00 89.62 209 ILE A N 1
ATOM 1615 C CA . ILE A 1 209 ? 31.256 17.923 -32.129 1.00 89.62 209 ILE A CA 1
ATOM 1616 C C . ILE A 1 209 ? 32.688 17.540 -32.532 1.00 89.62 209 ILE A C 1
ATOM 1618 O O . ILE A 1 209 ? 33.398 18.361 -33.118 1.00 89.62 209 ILE A O 1
ATOM 1622 N N . ASP A 1 210 ? 33.098 16.309 -32.245 1.00 88.19 210 ASP A N 1
ATOM 1623 C CA . ASP A 1 210 ? 34.474 15.851 -32.424 1.00 88.19 210 ASP A CA 1
ATOM 1624 C C . ASP A 1 210 ? 34.808 15.671 -33.921 1.00 88.19 210 ASP A C 1
ATOM 1626 O O . ASP A 1 210 ? 35.772 16.265 -34.406 1.00 88.19 210 ASP A O 1
ATOM 1630 N N . ASP A 1 211 ? 33.963 14.962 -34.682 1.00 85.94 211 ASP A N 1
ATOM 1631 C CA . ASP A 1 211 ? 34.261 14.558 -36.068 1.00 85.94 211 ASP A CA 1
ATOM 1632 C C . ASP A 1 211 ? 33.813 15.578 -37.132 1.00 85.94 211 ASP A C 1
ATOM 1634 O O . ASP A 1 211 ? 34.293 15.543 -38.263 1.00 85.94 211 ASP A O 1
ATOM 1638 N N . VAL A 1 212 ? 32.840 16.450 -36.831 1.00 86.50 212 VAL A N 1
ATOM 1639 C CA . VAL A 1 212 ? 32.293 17.404 -37.823 1.00 86.50 212 VAL A CA 1
ATOM 1640 C C . VAL A 1 212 ? 32.700 18.839 -37.520 1.00 86.50 212 VAL A C 1
ATOM 1642 O O . VAL A 1 212 ? 32.984 19.594 -38.447 1.00 86.50 212 VAL A O 1
ATOM 1645 N N . LEU A 1 213 ? 32.685 19.255 -36.251 1.00 84.81 213 LEU A N 1
ATOM 1646 C CA . LEU A 1 213 ? 32.964 20.650 -35.895 1.00 84.81 213 LEU A CA 1
ATOM 1647 C C . LEU A 1 213 ? 34.449 20.899 -35.612 1.00 84.81 213 LEU A C 1
ATOM 1649 O O . LEU A 1 213 ? 34.935 21.986 -35.925 1.00 84.81 213 LEU A O 1
ATOM 1653 N N . THR A 1 214 ? 35.149 19.938 -35.005 1.00 86.00 214 THR A N 1
ATOM 1654 C CA . THR A 1 214 ? 36.523 20.140 -34.517 1.00 86.00 214 THR A CA 1
ATOM 1655 C C . THR A 1 214 ? 37.578 19.762 -35.556 1.00 86.00 214 THR A C 1
ATOM 1657 O O . THR A 1 214 ? 38.510 20.539 -35.758 1.00 86.00 214 THR A O 1
ATOM 1660 N N . ASP A 1 215 ? 37.417 18.628 -36.245 1.00 80.50 215 ASP A N 1
ATOM 1661 C CA . ASP A 1 215 ? 38.322 18.180 -37.319 1.00 80.50 215 ASP A CA 1
ATOM 1662 C C . ASP A 1 215 ? 37.536 17.759 -38.582 1.00 80.50 215 ASP A C 1
ATOM 1664 O O . ASP A 1 215 ? 37.372 16.569 -38.853 1.00 80.50 215 ASP A O 1
ATOM 1668 N N . PRO A 1 216 ? 36.959 18.721 -39.333 1.00 78.25 216 PRO A N 1
ATOM 1669 C CA . PRO A 1 216 ? 36.022 18.421 -40.412 1.00 78.25 216 PRO A CA 1
ATOM 1670 C C . PRO A 1 216 ? 36.694 17.703 -41.598 1.00 78.25 216 PRO A C 1
ATOM 1672 O O . PRO A 1 216 ? 37.609 18.266 -42.207 1.00 78.25 216 PRO A O 1
ATOM 1675 N N . PRO A 1 217 ? 36.203 16.520 -42.016 1.00 84.44 217 PRO A N 1
ATOM 1676 C CA . PRO A 1 217 ? 36.638 15.877 -43.255 1.00 84.44 217 PRO A CA 1
ATOM 1677 C C . PRO A 1 217 ? 36.082 16.598 -44.497 1.00 84.44 217 PRO A C 1
ATOM 1679 O O . PRO A 1 217 ? 35.114 17.356 -44.409 1.00 84.44 217 PRO A O 1
ATOM 1682 N N . ASP A 1 218 ? 36.626 16.300 -45.683 1.00 82.25 218 ASP A N 1
ATOM 1683 C CA . ASP A 1 218 ? 36.166 16.886 -46.959 1.00 82.25 218 ASP A CA 1
ATOM 1684 C C . ASP A 1 218 ? 34.650 16.680 -47.205 1.00 82.25 218 ASP A C 1
ATOM 1686 O O . ASP A 1 218 ? 33.980 17.548 -47.764 1.00 82.25 218 ASP A O 1
ATOM 1690 N N . ASP A 1 219 ? 34.087 15.575 -46.696 1.00 85.44 219 ASP A N 1
ATOM 1691 C CA . ASP A 1 219 ? 32.660 15.221 -46.768 1.00 85.44 219 ASP A CA 1
ATOM 1692 C C . ASP A 1 219 ? 31.884 15.504 -45.458 1.00 85.44 219 ASP A C 1
ATOM 1694 O O . ASP A 1 219 ? 30.877 14.852 -45.156 1.00 85.44 219 ASP A O 1
ATOM 1698 N N . ALA A 1 220 ? 32.313 16.486 -44.654 1.00 85.62 220 ALA A N 1
ATOM 1699 C CA . ALA A 1 220 ? 31.713 16.807 -43.349 1.00 85.62 220 ALA A CA 1
ATOM 1700 C C . ALA A 1 220 ? 30.184 17.002 -43.391 1.00 85.62 220 ALA A C 1
ATOM 1702 O O . ALA A 1 220 ? 29.475 16.609 -42.464 1.00 85.62 220 ALA A O 1
ATOM 1703 N N . LEU A 1 221 ? 29.645 17.560 -44.482 1.00 86.81 221 LEU A N 1
ATOM 1704 C CA . LEU A 1 221 ? 28.203 17.778 -44.640 1.00 86.81 221 LEU A CA 1
ATOM 1705 C C . LEU A 1 221 ? 27.415 16.459 -44.758 1.00 86.81 221 LEU A C 1
ATOM 1707 O O . LEU A 1 221 ? 26.299 16.355 -44.247 1.00 86.81 221 LEU A O 1
ATOM 1711 N N . ALA A 1 222 ? 27.996 15.447 -45.411 1.00 89.62 222 ALA A N 1
ATOM 1712 C CA . ALA A 1 222 ? 27.395 14.122 -45.535 1.00 89.62 222 ALA A CA 1
ATOM 1713 C C . ALA A 1 222 ? 27.458 13.358 -44.203 1.00 89.62 222 ALA A C 1
ATOM 1715 O O . ALA A 1 222 ? 26.466 12.742 -43.806 1.00 89.62 222 ALA A O 1
ATOM 1716 N N . LEU A 1 223 ? 28.583 13.459 -43.481 1.00 89.75 223 LEU A N 1
ATOM 1717 C CA . LEU A 1 223 ? 28.752 12.873 -42.146 1.00 89.75 223 LEU A CA 1
ATOM 1718 C C . LEU A 1 223 ? 27.765 13.486 -41.137 1.00 89.75 223 LEU A C 1
ATOM 1720 O O . LEU A 1 223 ? 27.088 12.767 -40.401 1.00 89.75 223 LEU A O 1
ATOM 1724 N N . LEU A 1 224 ? 27.604 14.813 -41.170 1.00 91.31 224 LEU A N 1
ATOM 1725 C CA . LEU A 1 224 ? 26.609 15.526 -40.371 1.00 91.31 224 LEU A CA 1
ATOM 1726 C C . LEU A 1 224 ? 25.191 15.040 -40.682 1.00 91.31 224 LEU A C 1
ATOM 1728 O O . LEU A 1 224 ? 24.421 14.761 -39.765 1.00 91.31 224 LEU A O 1
ATOM 1732 N N . GLY A 1 225 ? 24.847 14.906 -41.968 1.00 92.38 225 GLY A N 1
ATOM 1733 C CA . GLY A 1 225 ? 23.553 14.375 -42.395 1.00 92.38 225 GLY A CA 1
ATOM 1734 C C . GLY A 1 225 ? 23.289 12.965 -41.859 1.00 92.38 225 GLY A C 1
ATOM 1735 O O . GLY A 1 225 ? 22.172 12.675 -41.428 1.00 92.38 225 GLY A O 1
ATOM 1736 N N . LEU A 1 226 ? 24.318 12.112 -41.815 1.00 93.56 226 LEU A N 1
ATOM 1737 C CA . LEU A 1 226 ? 24.236 10.764 -41.257 1.00 93.56 226 LEU A CA 1
ATOM 1738 C C . LEU A 1 226 ? 24.006 10.779 -39.740 1.00 93.56 226 LEU A C 1
ATOM 1740 O O . LEU A 1 226 ? 23.093 10.101 -39.271 1.00 93.56 226 LEU A O 1
ATOM 1744 N N . TYR A 1 227 ? 24.764 11.568 -38.973 1.00 93.38 227 TYR A N 1
ATOM 1745 C CA . TYR A 1 227 ? 24.587 11.645 -37.518 1.00 93.38 227 TYR A CA 1
ATOM 1746 C C . TYR A 1 227 ? 23.265 12.304 -37.114 1.00 93.38 227 TYR A C 1
ATOM 1748 O O . TYR A 1 227 ? 22.577 11.807 -36.222 1.00 93.38 227 TYR A O 1
ATOM 1756 N N . VAL A 1 228 ? 22.854 13.373 -37.801 1.00 93.81 228 VAL A N 1
ATOM 1757 C CA . VAL A 1 228 ? 21.538 13.994 -37.590 1.00 93.81 228 VAL A CA 1
ATOM 1758 C C . VAL A 1 228 ? 20.423 13.018 -37.973 1.00 93.81 228 VAL A C 1
ATOM 1760 O O . VAL A 1 228 ? 19.454 12.874 -37.229 1.00 93.81 228 VAL A O 1
ATOM 1763 N N . GLY A 1 229 ? 20.573 12.289 -39.082 1.00 95.06 229 GLY A N 1
ATOM 1764 C CA . GLY A 1 229 ? 19.648 11.228 -39.481 1.00 95.06 229 GLY A CA 1
ATOM 1765 C C . GLY A 1 229 ? 19.549 10.110 -38.440 1.00 95.06 229 GLY A C 1
ATOM 1766 O O . GLY A 1 229 ? 18.443 9.691 -38.095 1.00 95.06 229 GLY A O 1
ATOM 1767 N N . ALA A 1 230 ? 20.679 9.678 -37.875 1.00 94.31 230 ALA A N 1
ATOM 1768 C CA . ALA A 1 230 ? 20.730 8.696 -36.794 1.00 94.31 230 ALA A CA 1
ATOM 1769 C C . ALA A 1 230 ? 20.058 9.212 -35.512 1.00 94.31 230 ALA A C 1
ATOM 1771 O O . ALA A 1 230 ? 19.346 8.459 -34.845 1.00 94.31 230 ALA A O 1
ATOM 1772 N N . LEU A 1 231 ? 20.219 10.497 -35.189 1.00 94.00 231 LEU A N 1
ATOM 1773 C CA . LEU A 1 231 ? 19.574 11.127 -34.039 1.00 94.00 231 LEU A CA 1
ATOM 1774 C C . LEU A 1 231 ? 18.051 11.161 -34.215 1.00 94.00 231 LEU A C 1
ATOM 1776 O O . LEU A 1 231 ? 17.325 10.702 -33.335 1.00 94.00 231 LEU A O 1
ATOM 1780 N N . VAL A 1 232 ? 17.566 11.588 -35.386 1.00 95.44 232 VAL A N 1
ATOM 1781 C CA . VAL A 1 232 ? 16.135 11.555 -35.730 1.00 95.44 232 VAL A CA 1
ATOM 1782 C C . VAL A 1 232 ? 15.588 10.126 -35.671 1.00 95.44 232 VAL A C 1
ATOM 1784 O O . VAL A 1 232 ? 14.537 9.897 -35.070 1.00 95.44 232 VAL A O 1
ATOM 1787 N N . ALA A 1 233 ? 16.303 9.150 -36.239 1.00 95.19 233 ALA A N 1
ATOM 1788 C CA . ALA A 1 233 ? 15.908 7.743 -36.208 1.00 95.19 233 ALA A CA 1
ATOM 1789 C C . ALA A 1 233 ? 15.832 7.196 -34.774 1.00 95.19 233 ALA A C 1
ATOM 1791 O O . ALA A 1 233 ? 14.888 6.482 -34.429 1.00 95.19 233 ALA A O 1
ATOM 1792 N N . THR A 1 234 ? 16.783 7.572 -33.919 1.00 94.38 234 THR A N 1
ATOM 1793 C CA . THR A 1 234 ? 16.810 7.193 -32.501 1.00 94.38 234 THR A CA 1
ATOM 1794 C C . THR A 1 234 ? 15.620 7.789 -31.754 1.00 94.38 234 THR A C 1
ATOM 1796 O O . THR A 1 234 ? 14.913 7.061 -31.059 1.00 94.38 234 THR A O 1
ATOM 1799 N N . THR A 1 235 ? 15.337 9.084 -31.928 1.00 92.44 235 THR A N 1
ATOM 1800 C CA . THR A 1 235 ? 14.187 9.745 -31.290 1.00 92.44 235 THR A CA 1
ATOM 1801 C C . THR A 1 235 ? 12.862 9.143 -31.752 1.00 92.44 235 THR A C 1
ATOM 1803 O O . THR A 1 235 ? 11.983 8.890 -30.929 1.00 92.44 235 THR A O 1
ATOM 1806 N N . LEU A 1 236 ? 12.723 8.856 -33.049 1.00 95.88 236 LEU A N 1
ATOM 1807 C CA . LEU A 1 236 ? 11.520 8.231 -33.592 1.00 95.88 236 LEU A CA 1
ATOM 1808 C C . LEU A 1 236 ? 11.335 6.809 -33.047 1.00 95.88 236 LEU A C 1
ATOM 1810 O O . LEU A 1 236 ? 10.235 6.445 -32.635 1.00 95.88 236 LEU A O 1
ATOM 1814 N N . THR A 1 237 ? 12.416 6.029 -32.979 1.00 95.44 237 THR A N 1
ATOM 1815 C CA . THR A 1 237 ? 12.401 4.681 -32.390 1.00 95.44 237 THR A CA 1
ATOM 1816 C C . THR A 1 237 ? 12.011 4.736 -30.917 1.00 95.44 237 THR A C 1
ATOM 1818 O O . THR A 1 237 ? 11.149 3.978 -30.479 1.00 95.44 237 THR A O 1
ATOM 1821 N N . HIS A 1 238 ? 12.588 5.669 -30.159 1.00 93.56 238 HIS A N 1
ATOM 1822 C CA . HIS A 1 238 ? 12.255 5.871 -28.754 1.00 93.56 238 HIS A CA 1
ATOM 1823 C C . HIS A 1 238 ? 10.773 6.222 -28.568 1.00 93.56 238 HIS A C 1
ATOM 1825 O O . HIS A 1 238 ? 10.118 5.668 -27.690 1.00 93.56 238 HIS A O 1
ATOM 1831 N N . TRP A 1 239 ? 10.219 7.096 -29.412 1.00 94.69 239 TRP A N 1
ATOM 1832 C CA . TRP A 1 239 ? 8.801 7.458 -29.370 1.00 94.69 239 TRP A CA 1
ATOM 1833 C C . TRP A 1 239 ? 7.876 6.262 -29.645 1.00 94.69 239 TRP A C 1
ATOM 1835 O O . TRP A 1 239 ? 6.907 6.049 -28.916 1.00 94.69 239 TRP A O 1
ATOM 1845 N N . VAL A 1 240 ? 8.198 5.436 -30.647 1.00 96.00 240 VAL A N 1
ATOM 1846 C CA . VAL A 1 240 ? 7.433 4.212 -30.942 1.00 96.00 240 VAL A CA 1
ATOM 1847 C C . VAL A 1 240 ? 7.485 3.237 -29.765 1.00 96.00 240 VAL A C 1
ATOM 1849 O O . VAL A 1 240 ? 6.450 2.694 -29.373 1.00 96.00 240 VAL A O 1
ATOM 1852 N N . LEU A 1 241 ? 8.669 3.030 -29.179 1.00 94.00 241 LEU A N 1
ATOM 1853 C CA . LEU A 1 241 ? 8.824 2.162 -28.012 1.00 94.00 241 LEU A CA 1
ATOM 1854 C C . LEU A 1 241 ? 8.053 2.689 -26.801 1.00 94.00 241 LEU A C 1
ATOM 1856 O O . LEU A 1 241 ? 7.400 1.892 -26.137 1.00 94.00 241 LEU A O 1
ATOM 1860 N N . ASP A 1 242 ? 8.049 4.002 -26.554 1.00 92.38 242 ASP A N 1
ATOM 1861 C CA . ASP A 1 242 ? 7.277 4.590 -25.452 1.00 92.38 242 ASP A CA 1
ATOM 1862 C C . ASP A 1 242 ? 5.771 4.368 -25.624 1.00 92.38 242 ASP A C 1
ATOM 1864 O O . ASP A 1 242 ? 5.066 4.069 -24.660 1.00 92.38 242 ASP A O 1
ATOM 1868 N N . MET A 1 243 ? 5.272 4.437 -26.861 1.00 94.06 243 MET A N 1
ATOM 1869 C CA . MET A 1 243 ? 3.866 4.164 -27.146 1.00 94.06 243 MET A CA 1
ATOM 1870 C C . MET A 1 243 ? 3.514 2.693 -26.879 1.00 94.06 243 MET A C 1
ATOM 1872 O O . MET A 1 243 ? 2.495 2.404 -26.247 1.00 94.06 243 MET A O 1
ATOM 1876 N N . VAL A 1 244 ? 4.371 1.759 -27.310 1.00 93.69 244 VAL A N 1
ATOM 1877 C CA . VAL A 1 244 ? 4.204 0.319 -27.042 1.00 93.69 244 VAL A CA 1
ATOM 1878 C C . VAL A 1 244 ? 4.274 0.030 -25.541 1.00 93.69 244 VAL A C 1
ATOM 1880 O O . VAL A 1 244 ? 3.405 -0.664 -25.007 1.00 93.69 244 VAL A O 1
ATOM 1883 N N . ASP A 1 245 ? 5.266 0.589 -24.849 1.00 91.06 245 ASP A N 1
ATOM 1884 C CA . ASP A 1 245 ? 5.437 0.441 -23.405 1.00 91.06 245 ASP A CA 1
ATOM 1885 C C . ASP A 1 245 ? 4.234 1.032 -22.657 1.00 91.06 245 ASP A C 1
ATOM 1887 O O . ASP A 1 245 ? 3.681 0.392 -21.771 1.00 91.06 245 ASP A O 1
ATOM 1891 N N . GLY A 1 246 ? 3.727 2.193 -23.083 1.00 91.62 246 GLY A N 1
ATOM 1892 C CA . GLY A 1 246 ? 2.513 2.822 -22.561 1.00 91.62 246 GLY A CA 1
ATOM 1893 C C . GLY A 1 246 ? 1.287 1.910 -22.600 1.00 91.62 246 GLY A C 1
ATOM 1894 O O . GLY A 1 246 ? 0.605 1.759 -21.585 1.00 91.62 246 GLY A O 1
ATOM 1895 N N . VAL A 1 247 ? 1.033 1.252 -23.735 1.00 92.81 247 VAL A N 1
ATOM 1896 C CA . VAL A 1 247 ? -0.088 0.306 -23.877 1.00 92.81 247 VAL A CA 1
ATOM 1897 C C . VAL A 1 247 ? 0.092 -0.908 -22.961 1.00 92.81 247 VAL A C 1
ATOM 1899 O O . VAL A 1 247 ? -0.850 -1.301 -22.268 1.00 92.81 247 VAL A O 1
ATOM 1902 N N . LEU A 1 248 ? 1.298 -1.482 -22.909 1.00 91.75 248 LEU A N 1
ATOM 1903 C CA . LEU A 1 248 ? 1.599 -2.628 -22.045 1.00 91.75 248 LEU A CA 1
ATOM 1904 C C . LEU A 1 248 ? 1.464 -2.274 -20.558 1.00 91.75 248 LEU A C 1
ATOM 1906 O O . LEU A 1 248 ? 0.829 -3.018 -19.808 1.00 91.75 248 LEU A O 1
ATOM 1910 N N . ARG A 1 249 ? 2.011 -1.127 -20.139 1.00 90.56 249 ARG A N 1
ATOM 1911 C CA . ARG A 1 249 ? 1.908 -0.592 -18.773 1.00 90.56 249 ARG A CA 1
ATOM 1912 C C . ARG A 1 249 ? 0.448 -0.394 -18.372 1.00 90.56 249 ARG A C 1
ATOM 1914 O O . ARG A 1 249 ? 0.048 -0.865 -17.307 1.00 90.56 249 ARG A O 1
ATOM 1921 N N . ALA A 1 250 ? -0.352 0.244 -19.229 1.00 92.25 250 ALA A N 1
ATOM 1922 C CA . ALA A 1 250 ? -1.770 0.495 -18.975 1.00 92.25 250 ALA A CA 1
ATOM 1923 C C . ALA A 1 250 ? -2.564 -0.805 -18.810 1.00 92.25 250 ALA A C 1
ATOM 1925 O O . ALA A 1 250 ? -3.348 -0.949 -17.871 1.00 92.25 250 ALA A O 1
ATOM 1926 N N . GLU A 1 251 ? -2.318 -1.784 -19.681 1.00 91.81 251 GLU A N 1
ATOM 1927 C CA . GLU A 1 251 ? -2.983 -3.076 -19.589 1.00 91.81 251 GLU A CA 1
ATOM 1928 C C . GLU A 1 251 ? -2.591 -3.833 -18.309 1.00 91.81 251 GLU A C 1
ATOM 1930 O O . GLU A 1 251 ? -3.461 -4.381 -17.625 1.00 91.81 251 GLU A O 1
ATOM 1935 N N . VAL A 1 252 ? -1.300 -3.839 -17.957 1.00 91.06 252 VAL A N 1
ATOM 1936 C CA . VAL A 1 252 ? -0.802 -4.518 -16.754 1.00 91.06 252 VAL A CA 1
ATOM 1937 C C . VAL A 1 252 ? -1.364 -3.892 -15.484 1.00 91.06 252 VAL A C 1
ATOM 1939 O O . VAL A 1 252 ? -1.876 -4.611 -14.617 1.00 91.06 252 VAL A O 1
ATOM 1942 N N . ALA A 1 253 ? -1.298 -2.567 -15.367 1.00 91.25 253 ALA A N 1
ATOM 1943 C CA . ALA A 1 253 ? -1.793 -1.855 -14.199 1.00 91.25 253 ALA A CA 1
ATOM 1944 C C . ALA A 1 253 ? -3.311 -2.009 -14.053 1.00 91.25 253 ALA A C 1
ATOM 1946 O O . ALA A 1 253 ? -3.769 -2.428 -12.990 1.00 91.25 253 ALA A O 1
ATOM 1947 N N . GLY A 1 254 ? -4.073 -1.795 -15.132 1.00 91.44 254 GLY A N 1
ATOM 1948 C CA . GLY A 1 254 ? -5.532 -1.898 -15.114 1.00 91.44 254 GLY A CA 1
ATOM 1949 C C . GLY A 1 254 ? -6.023 -3.299 -14.738 1.00 91.44 254 GLY A C 1
ATOM 1950 O O . GLY A 1 254 ? -6.864 -3.449 -13.850 1.00 91.44 254 GLY A O 1
ATOM 1951 N N . ARG A 1 255 ? -5.442 -4.357 -15.327 1.00 91.31 255 ARG A N 1
ATOM 1952 C CA . ARG A 1 255 ? -5.775 -5.749 -14.962 1.00 91.31 255 ARG A CA 1
ATOM 1953 C C . ARG A 1 255 ? -5.391 -6.076 -13.518 1.00 91.31 255 ARG A C 1
ATOM 1955 O O . ARG A 1 255 ? -6.134 -6.773 -12.829 1.00 91.31 255 ARG A O 1
ATOM 1962 N N . THR A 1 256 ? -4.249 -5.574 -13.043 1.00 90.31 256 THR A N 1
ATOM 1963 C CA . THR A 1 256 ? -3.816 -5.789 -11.650 1.00 90.31 256 THR A CA 1
ATOM 1964 C C . THR A 1 256 ? -4.781 -5.107 -10.681 1.00 90.31 256 THR A C 1
ATOM 1966 O O . THR A 1 256 ? -5.240 -5.736 -9.729 1.00 90.31 256 THR A O 1
ATOM 1969 N N . ALA A 1 257 ? -5.151 -3.854 -10.952 1.00 90.94 257 ALA A N 1
ATOM 1970 C CA . ALA A 1 257 ? -6.108 -3.097 -10.157 1.00 90.94 257 ALA A CA 1
ATOM 1971 C C . ALA A 1 257 ? -7.487 -3.770 -10.137 1.00 90.94 257 ALA A C 1
ATOM 1973 O O . ALA A 1 257 ? -8.083 -3.921 -9.071 1.00 90.94 257 ALA A O 1
ATOM 1974 N N . GLN A 1 258 ? -7.966 -4.257 -11.286 1.00 91.50 258 GLN A N 1
ATOM 1975 C CA . GLN A 1 258 ? -9.212 -5.017 -11.378 1.00 91.50 258 GLN A CA 1
ATOM 1976 C C . GLN A 1 258 ? -9.178 -6.277 -10.504 1.00 91.50 258 GLN A C 1
ATOM 1978 O O . GLN A 1 258 ? -10.112 -6.512 -9.735 1.00 91.50 258 GLN A O 1
ATOM 1983 N N . ASN A 1 259 ? -8.097 -7.061 -10.571 1.00 91.25 259 ASN A N 1
ATOM 1984 C CA . ASN A 1 259 ? -7.939 -8.260 -9.748 1.00 91.25 259 ASN A CA 1
ATOM 1985 C C . ASN A 1 259 ? -7.964 -7.920 -8.254 1.00 91.25 259 ASN A C 1
ATOM 1987 O O . ASN A 1 259 ? -8.693 -8.552 -7.490 1.00 91.25 259 ASN A O 1
ATOM 1991 N N . ILE A 1 260 ? -7.235 -6.883 -7.844 1.00 90.75 260 ILE A N 1
ATOM 1992 C CA . ILE A 1 260 ? -7.179 -6.442 -6.448 1.00 90.75 260 ILE A CA 1
ATOM 1993 C C . ILE A 1 260 ? -8.550 -5.969 -5.968 1.00 90.75 260 ILE A C 1
ATOM 1995 O O . ILE A 1 260 ? -9.025 -6.444 -4.936 1.00 90.75 260 ILE A O 1
ATOM 1999 N N . ARG A 1 261 ? -9.227 -5.101 -6.733 1.00 91.69 261 ARG A N 1
ATOM 2000 C CA . ARG A 1 261 ? -10.583 -4.636 -6.406 1.00 91.69 261 ARG A CA 1
ATOM 2001 C C . ARG A 1 261 ? -11.546 -5.820 -6.292 1.00 91.69 261 ARG A C 1
ATOM 2003 O O . ARG A 1 261 ? -12.279 -5.896 -5.313 1.00 91.69 261 ARG A O 1
ATOM 2010 N N . SER A 1 262 ? -11.511 -6.775 -7.225 1.00 92.00 262 SER A N 1
ATOM 2011 C CA . SER A 1 262 ? -12.394 -7.953 -7.194 1.00 92.00 262 SER A CA 1
ATOM 2012 C C . SER A 1 262 ? -12.166 -8.844 -5.967 1.00 92.00 262 SER A C 1
ATOM 2014 O O . SER A 1 262 ? -13.130 -9.257 -5.325 1.00 92.00 262 SER A O 1
ATOM 2016 N N . HIS A 1 263 ? -10.907 -9.079 -5.584 1.00 90.94 263 HIS A N 1
ATOM 2017 C CA . HIS A 1 263 ? -10.561 -9.895 -4.422 1.00 90.94 263 HIS A CA 1
ATOM 2018 C C . HIS A 1 263 ? -10.979 -9.212 -3.115 1.00 90.94 263 HIS A C 1
ATOM 2020 O O . HIS A 1 263 ? -11.529 -9.855 -2.223 1.00 90.94 263 HIS A O 1
ATOM 2026 N N . LEU A 1 264 ? -10.761 -7.898 -3.014 1.00 89.31 264 LEU A N 1
ATOM 2027 C CA . LEU A 1 264 ? -11.181 -7.106 -1.858 1.00 89.31 264 LEU A CA 1
ATOM 2028 C C . LEU A 1 264 ? -12.704 -7.066 -1.725 1.00 89.31 264 LEU A C 1
ATOM 2030 O O . LEU A 1 264 ? -13.222 -7.279 -0.632 1.00 89.31 264 LEU A O 1
ATOM 2034 N N . TYR A 1 265 ? -13.424 -6.856 -2.828 1.00 90.38 265 TYR A N 1
ATOM 2035 C CA . TYR A 1 265 ? -14.884 -6.918 -2.835 1.00 90.38 265 TYR A CA 1
ATOM 2036 C C . TYR A 1 265 ? -15.404 -8.288 -2.416 1.00 90.38 265 TYR A C 1
ATOM 2038 O O . TYR A 1 265 ? -16.315 -8.354 -1.593 1.00 90.38 265 TYR A O 1
ATOM 2046 N N . GLY A 1 266 ? -14.817 -9.368 -2.942 1.00 91.94 266 GLY A N 1
ATOM 2047 C CA . GLY A 1 266 ? -15.166 -10.727 -2.540 1.00 91.94 266 GLY A CA 1
ATOM 2048 C C . GLY A 1 266 ? -14.969 -10.926 -1.041 1.00 91.94 266 GLY A C 1
ATOM 2049 O O . GLY A 1 266 ? -15.895 -11.342 -0.357 1.00 91.94 266 GLY A O 1
ATOM 2050 N N . ALA A 1 267 ? -13.807 -10.538 -0.508 1.00 89.88 267 ALA A N 1
ATOM 2051 C CA . ALA A 1 267 ? -13.535 -10.620 0.923 1.00 89.88 267 ALA A CA 1
ATOM 2052 C C . ALA A 1 267 ? -14.574 -9.850 1.751 1.00 89.88 267 ALA A C 1
ATOM 2054 O O . ALA A 1 267 ? -15.110 -10.413 2.699 1.00 89.88 267 ALA A O 1
ATOM 2055 N N . LEU A 1 268 ? -14.918 -8.614 1.368 1.00 88.38 268 LEU A N 1
ATOM 2056 C CA . LEU A 1 268 ? -15.910 -7.795 2.080 1.0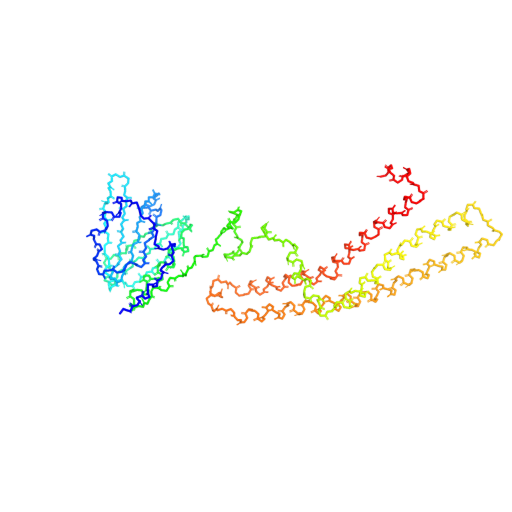0 88.38 268 LEU A CA 1
ATOM 2057 C C . LEU A 1 268 ? -17.285 -8.469 2.184 1.00 88.38 268 LEU A C 1
ATOM 2059 O O . LEU A 1 268 ? -17.938 -8.330 3.212 1.00 88.38 268 LEU A O 1
ATOM 2063 N N . GLN A 1 269 ? -17.714 -9.220 1.168 1.00 90.31 269 GLN A N 1
ATOM 2064 C CA . GLN A 1 269 ? -19.015 -9.900 1.181 1.00 90.31 269 GLN A CA 1
ATOM 2065 C C . GLN A 1 269 ? -19.095 -11.049 2.197 1.00 90.31 269 GLN A C 1
ATOM 2067 O O . GLN A 1 269 ? -20.190 -11.391 2.634 1.00 90.31 269 GLN A O 1
ATOM 2072 N N . PHE A 1 270 ? -17.959 -11.627 2.596 1.00 92.50 270 PHE A N 1
ATOM 2073 C CA . PHE A 1 270 ? -17.906 -12.726 3.566 1.00 92.50 270 PHE A CA 1
ATOM 2074 C C . PHE A 1 270 ? -17.670 -12.261 5.011 1.00 92.50 270 PHE A C 1
ATOM 2076 O O . PHE A 1 270 ? -17.554 -13.099 5.908 1.00 92.50 270 PHE A O 1
ATOM 2083 N N . LEU A 1 271 ? -17.586 -10.950 5.271 1.00 87.81 271 LEU A N 1
ATOM 2084 C CA . LEU A 1 271 ? -17.427 -10.443 6.636 1.00 87.81 271 LEU A CA 1
ATOM 2085 C C . LEU A 1 271 ? -18.764 -10.453 7.409 1.00 87.81 271 LEU A C 1
ATOM 2087 O O . LEU A 1 271 ? -19.816 -10.173 6.835 1.00 87.81 271 LEU A O 1
ATOM 2091 N N . PRO A 1 272 ? -18.742 -10.742 8.726 1.00 86.06 272 PRO A N 1
ATOM 2092 C CA . PRO A 1 272 ? -19.946 -10.792 9.553 1.00 86.06 272 PRO A CA 1
ATOM 2093 C C . PRO A 1 272 ? -20.551 -9.399 9.766 1.00 86.06 272 PRO A C 1
ATOM 2095 O O . PRO A 1 272 ? -19.829 -8.405 9.822 1.00 86.06 272 PRO A O 1
ATOM 2098 N N . LEU A 1 273 ? -21.867 -9.326 9.997 1.00 84.81 273 LEU A N 1
ATOM 2099 C CA . LEU A 1 273 ? -22.586 -8.053 10.163 1.00 84.81 273 LEU A CA 1
ATOM 2100 C C . LEU A 1 273 ? -22.017 -7.178 11.299 1.00 84.81 273 LEU A C 1
ATOM 2102 O O . LEU A 1 273 ? -21.814 -5.981 11.108 1.00 84.81 273 LEU A O 1
ATOM 2106 N N . ARG A 1 274 ? -21.589 -7.804 12.410 1.00 77.88 274 ARG A N 1
ATOM 2107 C CA . ARG A 1 274 ? -20.921 -7.141 13.552 1.00 77.88 274 ARG A CA 1
ATOM 2108 C C . ARG A 1 274 ? -19.684 -6.325 13.143 1.00 77.88 274 ARG A C 1
ATOM 2110 O O . ARG A 1 274 ? -19.322 -5.368 13.824 1.00 77.88 274 ARG A O 1
ATOM 2117 N N . PHE A 1 275 ? -19.008 -6.684 12.047 1.00 78.25 275 PHE A N 1
ATOM 2118 C CA . PHE A 1 275 ? -17.881 -5.904 11.529 1.00 78.25 275 PHE A CA 1
ATOM 2119 C C . PHE A 1 275 ? -18.323 -4.544 10.970 1.00 78.25 275 PHE A C 1
ATOM 2121 O O . PHE A 1 275 ? -17.603 -3.554 11.142 1.00 78.25 275 PHE A O 1
ATOM 2128 N N . PHE A 1 276 ? -19.485 -4.507 10.316 1.00 80.75 276 PHE A N 1
ATOM 2129 C CA . PHE A 1 276 ? -20.062 -3.310 9.708 1.00 80.75 276 PHE A CA 1
ATOM 2130 C C . PHE A 1 276 ? -20.757 -2.415 10.740 1.00 80.75 276 PHE A C 1
ATOM 2132 O O . PHE A 1 276 ? -20.702 -1.199 10.601 1.00 80.75 276 PHE A O 1
ATOM 2139 N N . ASP A 1 277 ? -21.288 -2.973 11.830 1.00 77.25 277 ASP A N 1
ATOM 2140 C CA . ASP A 1 277 ? -21.889 -2.178 12.916 1.00 77.25 277 ASP A CA 1
ATOM 2141 C C . ASP A 1 277 ? -20.868 -1.255 13.605 1.00 77.25 277 ASP A C 1
ATOM 2143 O O . ASP A 1 277 ? -21.192 -0.153 14.043 1.00 77.25 277 ASP A O 1
ATOM 2147 N N . LYS A 1 278 ? -19.596 -1.675 13.658 1.00 70.44 278 LYS A N 1
ATOM 2148 C CA . LYS A 1 278 ? -18.501 -0.911 14.278 1.00 70.44 278 LYS A CA 1
ATOM 2149 C C . LYS A 1 278 ? -17.796 0.062 13.319 1.00 70.44 278 LYS A C 1
ATOM 2151 O O . LYS A 1 278 ? -16.900 0.789 13.753 1.00 70.44 278 LYS A O 1
ATOM 2156 N N . ARG A 1 279 ? -18.107 0.057 12.012 1.00 70.88 279 ARG A N 1
ATOM 2157 C CA . ARG A 1 279 ? -17.351 0.805 10.983 1.00 70.88 279 ARG A CA 1
ATOM 2158 C C . ARG A 1 279 ? -18.267 1.407 9.923 1.00 70.88 279 ARG A C 1
ATOM 2160 O O . ARG A 1 279 ? -19.047 0.710 9.291 1.00 70.88 279 ARG A O 1
ATOM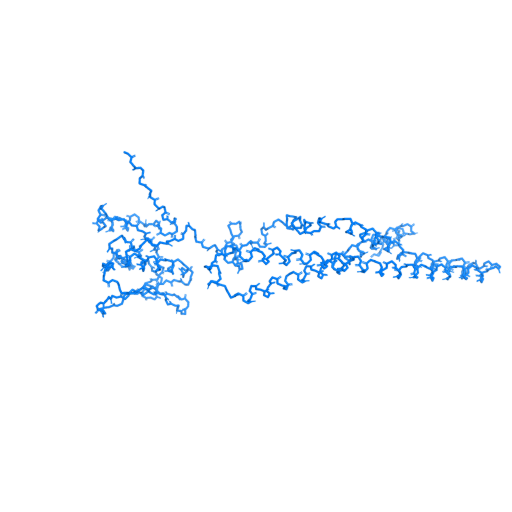 2167 N N . GLN A 1 280 ? -18.087 2.692 9.620 1.00 76.19 280 GLN A N 1
ATOM 2168 C CA . GLN A 1 280 ? -18.848 3.343 8.553 1.00 76.19 280 GLN A CA 1
ATOM 2169 C C . GLN A 1 280 ? -18.496 2.737 7.181 1.00 76.19 280 GLN A C 1
ATOM 2171 O O . GLN A 1 280 ? -17.408 2.972 6.648 1.00 76.19 280 GLN A O 1
ATOM 2176 N N . VAL A 1 281 ? -19.436 1.981 6.602 1.00 81.19 281 VAL A N 1
ATOM 2177 C CA . VAL A 1 281 ? -19.259 1.226 5.346 1.00 81.19 281 VAL A CA 1
ATOM 2178 C C . VAL A 1 281 ? -18.728 2.111 4.212 1.00 81.19 281 VAL A C 1
ATOM 2180 O O . VAL A 1 281 ? -17.782 1.732 3.527 1.00 81.19 281 VAL A O 1
ATOM 2183 N N . GLY A 1 282 ? -19.256 3.332 4.061 1.00 82.88 282 GLY A N 1
ATOM 2184 C CA . GLY A 1 282 ? -18.815 4.270 3.019 1.00 82.88 282 GLY A CA 1
ATOM 2185 C C . GLY A 1 282 ? -17.345 4.693 3.139 1.00 82.88 282 GLY A C 1
ATOM 2186 O O . GLY A 1 282 ? -16.641 4.772 2.135 1.00 82.88 282 GLY A O 1
ATOM 2187 N N . SER A 1 283 ? -16.849 4.891 4.365 1.00 82.12 283 SER A N 1
ATOM 2188 C CA . SER A 1 283 ? -15.437 5.217 4.614 1.00 82.12 283 SER A CA 1
ATOM 2189 C C . SER A 1 283 ? -14.524 4.039 4.274 1.00 82.12 283 SER A C 1
ATOM 2191 O O . SER A 1 283 ? -13.468 4.217 3.665 1.00 82.12 283 SER A O 1
ATOM 2193 N N . LEU A 1 284 ? -14.954 2.816 4.601 1.00 83.06 284 LEU A N 1
ATOM 2194 C CA . LEU A 1 284 ? -14.221 1.602 4.254 1.00 83.06 284 LEU A CA 1
ATOM 2195 C C . LEU A 1 284 ? -14.129 1.430 2.733 1.00 83.06 284 LEU A C 1
ATOM 2197 O O . LEU A 1 284 ? -13.044 1.166 2.213 1.00 83.06 284 LEU A O 1
ATOM 2201 N N . ILE A 1 285 ? -15.253 1.644 2.036 1.00 85.88 285 ILE A N 1
ATOM 2202 C CA . ILE A 1 285 ? -15.329 1.535 0.579 1.00 85.88 285 ILE A CA 1
ATOM 2203 C C . ILE A 1 285 ? -14.406 2.549 -0.103 1.00 85.88 285 ILE A C 1
ATOM 2205 O O . ILE A 1 285 ? -13.592 2.202 -0.957 1.00 85.88 285 ILE A O 1
ATOM 2209 N N . SER A 1 286 ? -14.484 3.808 0.326 1.00 88.44 286 SER A N 1
ATOM 2210 C CA . SER A 1 286 ? -13.644 4.871 -0.219 1.00 88.44 286 SER A CA 1
ATOM 2211 C C . SER A 1 286 ? -12.155 4.623 0.028 1.00 88.44 286 SER A C 1
ATOM 2213 O O . SER A 1 286 ? -11.360 4.818 -0.891 1.00 88.44 286 SER A O 1
ATOM 2215 N N . ARG A 1 287 ? -11.768 4.173 1.232 1.00 85.94 287 ARG A N 1
ATOM 2216 C CA . ARG A 1 287 ? -10.363 3.878 1.562 1.00 85.94 287 ARG A CA 1
ATOM 2217 C C . ARG A 1 287 ? -9.797 2.795 0.653 1.00 85.94 287 ARG A C 1
ATOM 2219 O O . ARG A 1 287 ? -8.732 3.002 0.081 1.00 85.94 287 ARG A O 1
ATOM 2226 N N . PHE A 1 288 ? -10.500 1.672 0.486 1.00 85.50 288 PHE A N 1
ATOM 2227 C CA . PHE A 1 288 ? -9.962 0.589 -0.339 1.00 85.50 288 PHE A CA 1
ATOM 2228 C C . PHE A 1 288 ? -9.863 0.998 -1.808 1.00 85.50 288 PHE A C 1
ATOM 2230 O O . PHE A 1 288 ? -8.895 0.624 -2.464 1.00 85.50 288 PHE A O 1
ATOM 2237 N N . MET A 1 289 ? -10.840 1.756 -2.320 1.00 87.44 289 MET A N 1
ATOM 2238 C CA . MET A 1 289 ? -10.795 2.229 -3.701 1.00 87.44 289 MET A CA 1
ATOM 2239 C C . MET A 1 289 ? -9.604 3.138 -3.915 1.00 87.44 289 MET A C 1
ATOM 2241 O O . MET A 1 289 ? -8.808 2.907 -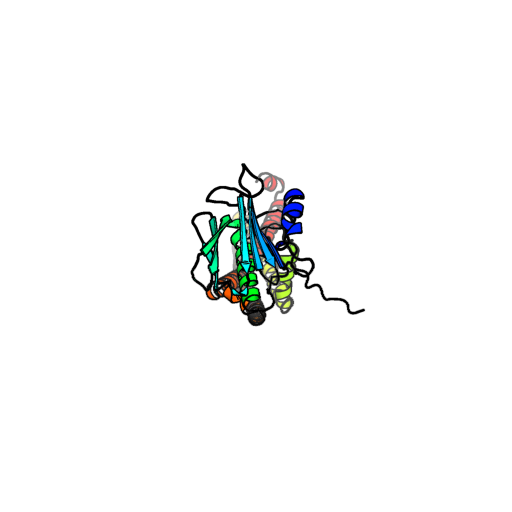4.815 1.00 87.44 289 MET A O 1
ATOM 2245 N N . GLN A 1 290 ? -9.420 4.102 -3.018 1.00 92.19 290 GLN A N 1
ATOM 2246 C CA . GLN A 1 290 ? -8.299 5.019 -3.096 1.00 92.19 290 GLN A CA 1
ATOM 2247 C C . GLN A 1 290 ? -6.949 4.298 -2.969 1.00 92.19 290 GLN A C 1
ATOM 2249 O O . GLN A 1 290 ? -5.987 4.668 -3.638 1.00 92.19 290 GLN A O 1
ATOM 2254 N N . ASP A 1 291 ? -6.853 3.268 -2.127 1.00 90.38 291 ASP A N 1
ATOM 2255 C CA . ASP A 1 291 ? -5.623 2.490 -1.979 1.00 90.38 291 ASP A CA 1
ATOM 2256 C C . ASP A 1 291 ? -5.351 1.600 -3.207 1.00 90.38 291 ASP A C 1
ATOM 2258 O O . ASP A 1 291 ? -4.199 1.496 -3.637 1.00 90.38 291 ASP A O 1
ATOM 2262 N N . ALA A 1 292 ? -6.387 1.020 -3.823 1.00 88.81 292 ALA A N 1
ATOM 2263 C CA . ALA A 1 292 ? -6.267 0.296 -5.089 1.00 88.81 292 ALA A CA 1
ATOM 2264 C C . ALA A 1 292 ? -5.848 1.227 -6.240 1.00 88.81 292 ALA A C 1
ATOM 2266 O O . ALA A 1 292 ? -4.949 0.878 -7.001 1.00 88.81 292 ALA A O 1
ATOM 2267 N N . ASP A 1 293 ? -6.424 2.429 -6.317 1.00 91.50 293 ASP A N 1
ATOM 2268 C CA . ASP A 1 293 ? -6.066 3.456 -7.303 1.00 91.50 293 ASP A CA 1
ATOM 2269 C C . ASP A 1 293 ? -4.615 3.912 -7.132 1.00 91.50 293 ASP A C 1
ATOM 2271 O O . ASP A 1 293 ? -3.872 4.044 -8.101 1.00 91.50 293 ASP A O 1
ATOM 2275 N N . ARG A 1 294 ? -4.161 4.125 -5.890 1.00 92.31 294 ARG A N 1
ATOM 2276 C CA . ARG A 1 294 ? -2.758 4.474 -5.617 1.00 92.31 294 ARG A CA 1
ATOM 2277 C C . ARG A 1 294 ? -1.806 3.385 -6.083 1.00 92.31 294 ARG A C 1
ATOM 2279 O O . ARG A 1 294 ? -0.740 3.700 -6.608 1.00 92.31 294 ARG A O 1
ATOM 2286 N N . LEU A 1 295 ? -2.170 2.122 -5.882 1.00 89.56 295 LEU A N 1
ATOM 2287 C CA . LEU A 1 295 ? -1.362 1.004 -6.344 1.00 89.56 295 LEU A CA 1
ATOM 2288 C C . LEU A 1 295 ? -1.347 0.920 -7.875 1.00 89.56 295 LEU A C 1
ATOM 2290 O O . LEU A 1 295 ? -0.287 0.704 -8.452 1.00 89.56 295 LEU A O 1
ATOM 2294 N N . GLU A 1 296 ? -2.488 1.150 -8.525 1.00 90.25 296 GLU A N 1
ATOM 2295 C CA . GLU A 1 296 ? -2.588 1.261 -9.983 1.00 90.25 296 GLU A CA 1
ATOM 2296 C C . GLU A 1 296 ? -1.663 2.363 -10.516 1.00 90.25 296 GLU A C 1
ATOM 2298 O O . GLU A 1 296 ? -0.808 2.098 -11.356 1.00 90.25 296 GLU A O 1
ATOM 2303 N N . MET A 1 297 ? -1.741 3.571 -9.952 1.00 91.94 297 MET A N 1
ATOM 2304 C CA . MET A 1 297 ? -0.885 4.704 -10.322 1.00 91.94 297 MET A CA 1
ATOM 2305 C C . MET A 1 297 ? 0.599 4.433 -10.051 1.00 91.94 297 MET A C 1
ATOM 2307 O O . MET A 1 297 ? 1.462 4.843 -10.829 1.00 91.94 297 MET A O 1
ATOM 2311 N N . PHE A 1 298 ? 0.920 3.721 -8.970 1.00 90.75 298 PHE A N 1
ATOM 2312 C CA . PHE A 1 298 ? 2.288 3.300 -8.690 1.00 90.75 298 PHE A CA 1
ATOM 2313 C C . PHE A 1 298 ? 2.810 2.320 -9.748 1.00 90.75 298 PHE A C 1
ATOM 2315 O O . PHE A 1 298 ? 3.962 2.438 -10.154 1.00 90.75 298 PHE A O 1
ATOM 2322 N N . LEU A 1 299 ? 1.985 1.390 -10.234 1.00 85.44 299 LEU A N 1
ATOM 2323 C CA . LEU A 1 299 ? 2.367 0.477 -11.316 1.00 85.44 299 LEU A CA 1
ATOM 2324 C C . LEU A 1 299 ? 2.460 1.187 -12.675 1.00 85.44 299 LEU A C 1
ATOM 2326 O O . LEU A 1 299 ? 3.349 0.857 -13.455 1.00 85.44 299 LEU A O 1
ATOM 2330 N N . LEU A 1 300 ? 1.588 2.167 -12.938 1.00 86.25 300 LEU A N 1
ATOM 2331 C CA . LEU A 1 300 ? 1.594 2.966 -14.168 1.00 86.25 300 LEU A CA 1
ATOM 2332 C C . LEU A 1 300 ? 2.818 3.877 -14.274 1.00 86.25 300 LEU A C 1
ATOM 2334 O O . LEU A 1 300 ? 3.451 3.934 -15.323 1.00 86.25 300 LEU A O 1
ATOM 2338 N N . PHE A 1 301 ? 3.133 4.602 -13.198 1.00 87.06 301 PHE A N 1
ATOM 2339 C CA . PHE A 1 301 ? 4.112 5.689 -13.234 1.00 87.06 301 PHE A CA 1
ATOM 2340 C C . PHE A 1 301 ? 5.283 5.459 -12.287 1.00 87.06 301 PHE A C 1
ATOM 2342 O O . PHE A 1 301 ? 6.430 5.658 -12.671 1.00 87.06 301 PHE A O 1
ATOM 2349 N N . GLY A 1 302 ? 5.017 5.019 -11.056 1.00 89.75 302 GLY A N 1
ATOM 2350 C CA . GLY A 1 302 ? 6.038 4.912 -10.011 1.00 89.75 302 GLY A CA 1
ATOM 2351 C C . GLY A 1 302 ? 7.123 3.881 -10.324 1.00 89.75 302 GLY A C 1
ATOM 2352 O O . GLY A 1 302 ? 8.309 4.203 -10.312 1.00 89.75 302 GLY A O 1
ATOM 2353 N N . LEU A 1 303 ? 6.726 2.644 -10.620 1.00 85.56 303 LEU A N 1
ATOM 2354 C CA . LEU A 1 303 ? 7.653 1.547 -10.884 1.00 85.56 303 LEU A CA 1
ATOM 2355 C C . LEU A 1 303 ? 8.500 1.789 -12.152 1.00 85.56 303 LEU A C 1
ATOM 2357 O O . LEU A 1 303 ? 9.726 1.695 -12.038 1.00 85.56 303 LEU A O 1
ATOM 2361 N N . PRO A 1 304 ? 7.921 2.162 -13.316 1.00 83.62 304 PRO A N 1
ATOM 2362 C CA . PRO A 1 304 ? 8.706 2.495 -14.506 1.00 83.62 304 PRO A CA 1
ATOM 2363 C C . PRO A 1 304 ? 9.638 3.686 -14.279 1.00 83.62 304 PRO A C 1
ATOM 2365 O O . PRO A 1 304 ? 10.794 3.640 -14.688 1.00 83.62 304 PRO A O 1
ATOM 2368 N N . PHE A 1 305 ? 9.178 4.723 -13.568 1.00 88.12 305 PHE A N 1
ATOM 2369 C CA . PHE A 1 305 ? 10.001 5.889 -13.254 1.00 88.12 305 PHE A CA 1
ATOM 2370 C C . PHE A 1 305 ? 11.233 5.514 -12.428 1.00 88.12 305 PHE A C 1
ATOM 2372 O O . PHE A 1 305 ? 12.345 5.905 -12.783 1.00 88.12 305 PHE A O 1
ATOM 2379 N N . ILE A 1 306 ? 11.057 4.744 -11.348 1.00 90.88 306 ILE A N 1
ATOM 2380 C CA . ILE A 1 306 ? 12.169 4.317 -10.487 1.00 90.88 306 ILE A CA 1
ATOM 2381 C C . ILE A 1 306 ? 13.164 3.482 -11.291 1.00 90.88 306 ILE A C 1
ATOM 2383 O O . ILE A 1 306 ? 14.365 3.733 -11.221 1.00 90.88 306 ILE A O 1
ATOM 2387 N N . LEU A 1 307 ? 12.674 2.518 -12.073 1.00 86.19 307 LEU A N 1
ATOM 2388 C CA . LEU A 1 307 ? 13.530 1.641 -12.863 1.00 86.19 307 LEU A CA 1
ATOM 2389 C C . LEU A 1 307 ? 14.305 2.417 -13.932 1.00 86.19 307 LEU A C 1
ATOM 2391 O O . LEU A 1 307 ? 15.523 2.285 -14.016 1.00 86.19 307 LEU A O 1
ATOM 2395 N N . SER A 1 308 ? 13.614 3.253 -14.710 1.00 85.56 308 SER A N 1
ATOM 2396 C CA . SER A 1 308 ? 14.218 4.032 -15.791 1.00 85.56 308 SER A CA 1
ATOM 2397 C C . SER A 1 308 ? 15.251 5.021 -15.265 1.00 85.56 308 SER A C 1
ATOM 2399 O O . SER A 1 308 ? 16.327 5.125 -15.844 1.00 85.56 308 SER A O 1
ATOM 2401 N N . ASN A 1 309 ? 14.966 5.735 -14.171 1.00 90.12 309 ASN A N 1
ATOM 2402 C CA . ASN A 1 309 ? 15.920 6.690 -13.600 1.00 90.12 309 ASN A CA 1
ATOM 2403 C C . ASN A 1 309 ? 17.122 5.989 -12.977 1.00 90.12 309 ASN A C 1
ATOM 2405 O O . ASN A 1 309 ? 18.246 6.442 -13.155 1.00 90.12 309 ASN A O 1
ATOM 2409 N N . PHE A 1 310 ? 16.905 4.879 -12.271 1.00 91.62 310 PHE A N 1
ATOM 2410 C CA . PHE A 1 310 ? 17.999 4.095 -11.705 1.00 91.62 310 PHE A CA 1
ATOM 2411 C C . PHE A 1 310 ? 18.942 3.586 -12.800 1.00 91.62 310 PHE A C 1
ATOM 2413 O O . PHE A 1 310 ? 20.161 3.674 -12.679 1.00 91.62 310 PHE A O 1
ATOM 2420 N N . LEU A 1 311 ? 18.372 3.101 -13.898 1.00 86.94 311 LEU A N 1
ATOM 2421 C CA . LEU A 1 311 ? 19.122 2.579 -15.025 1.00 86.94 311 LEU A CA 1
ATOM 2422 C C . LEU A 1 311 ? 19.830 3.684 -15.821 1.00 86.94 311 LEU A C 1
ATOM 2424 O O . LEU A 1 311 ? 20.991 3.517 -16.178 1.00 86.94 311 LEU A O 1
ATOM 2428 N N . MET A 1 312 ? 19.165 4.823 -16.037 1.00 87.81 312 MET A N 1
ATOM 2429 C CA . MET A 1 312 ? 19.764 6.017 -16.640 1.00 87.81 312 MET A CA 1
ATOM 2430 C C . MET A 1 312 ? 20.938 6.523 -15.798 1.00 87.81 312 MET A C 1
ATOM 2432 O O . MET A 1 312 ? 22.005 6.791 -16.337 1.00 87.81 312 MET A O 1
ATOM 2436 N N . LEU A 1 313 ? 20.766 6.600 -14.474 1.00 91.62 313 LEU A N 1
ATOM 2437 C CA . LEU A 1 313 ? 21.813 7.008 -13.541 1.00 91.62 313 LEU A CA 1
ATOM 2438 C C . LEU A 1 313 ? 23.042 6.101 -13.661 1.00 91.62 313 LEU A C 1
ATOM 2440 O O . LEU A 1 313 ? 24.153 6.600 -13.806 1.00 91.62 313 LEU A O 1
ATOM 2444 N N . ILE A 1 314 ? 22.842 4.780 -13.642 1.00 91.12 314 ILE A N 1
ATOM 2445 C CA . ILE A 1 314 ? 23.932 3.812 -13.817 1.00 91.12 314 ILE A CA 1
ATOM 2446 C C . ILE A 1 314 ? 24.571 3.960 -15.198 1.00 91.12 314 ILE A C 1
ATOM 2448 O O . ILE A 1 314 ? 25.792 3.993 -15.298 1.00 91.12 314 ILE A O 1
ATOM 2452 N N . GLY A 1 315 ? 23.768 4.073 -16.256 1.00 87.88 315 GLY A N 1
ATOM 2453 C CA . GLY A 1 315 ? 24.253 4.183 -17.629 1.00 87.88 315 GLY A CA 1
ATOM 2454 C C . GLY A 1 315 ? 25.114 5.423 -17.853 1.00 87.88 315 GLY A C 1
ATOM 2455 O O . GLY A 1 315 ? 26.220 5.311 -18.377 1.00 87.88 315 GLY A O 1
ATOM 2456 N N . VAL A 1 316 ? 24.648 6.588 -17.396 1.00 88.69 316 VAL A N 1
ATOM 2457 C CA . VAL A 1 316 ? 25.406 7.844 -17.465 1.00 88.69 316 VAL A CA 1
ATOM 2458 C C . VAL A 1 316 ? 26.668 7.754 -16.615 1.00 88.69 316 VAL A C 1
ATOM 2460 O O . VAL A 1 316 ? 27.736 8.116 -17.095 1.00 88.69 316 VAL A O 1
ATOM 2463 N N . LEU A 1 317 ? 26.587 7.225 -15.390 1.00 90.88 317 LEU A N 1
ATOM 2464 C CA . LEU A 1 317 ? 27.758 7.056 -14.527 1.00 90.88 317 LEU A CA 1
ATOM 2465 C C . LEU A 1 317 ? 28.821 6.157 -15.177 1.00 90.88 317 LEU A C 1
ATOM 2467 O O . LEU A 1 317 ? 30.000 6.502 -15.176 1.00 90.88 317 LEU A O 1
ATOM 2471 N N . CYS A 1 318 ? 28.416 5.029 -15.765 1.00 89.56 318 CYS A N 1
ATOM 2472 C CA . CYS A 1 318 ? 29.316 4.142 -16.499 1.00 89.56 318 CYS A CA 1
ATOM 2473 C C . CYS A 1 318 ? 29.944 4.838 -17.713 1.00 89.56 318 CYS A C 1
ATOM 2475 O O . CYS A 1 318 ? 31.139 4.676 -17.950 1.00 89.56 318 CYS A O 1
ATOM 2477 N N . LEU A 1 319 ? 29.158 5.619 -18.459 1.00 86.12 319 LEU A N 1
ATOM 2478 C CA . LEU A 1 319 ? 29.630 6.369 -19.620 1.00 86.12 319 LEU A CA 1
ATOM 2479 C C . LEU A 1 319 ? 30.653 7.437 -19.207 1.00 86.12 319 LEU A C 1
ATOM 2481 O O . LEU A 1 319 ? 31.733 7.505 -19.783 1.00 86.12 319 LEU A O 1
ATOM 2485 N N . LEU A 1 320 ? 30.369 8.214 -18.162 1.00 89.25 320 LEU A N 1
ATOM 2486 C CA . LEU A 1 320 ? 31.288 9.230 -17.644 1.00 89.25 320 LEU A CA 1
ATOM 2487 C C . LEU A 1 320 ? 32.600 8.616 -17.135 1.00 89.25 320 LEU A C 1
ATOM 2489 O O . LEU A 1 320 ? 33.676 9.083 -17.508 1.00 89.25 320 LEU A O 1
ATOM 2493 N N . LEU A 1 321 ? 32.522 7.521 -16.368 1.00 90.94 321 LEU A N 1
ATOM 2494 C CA . LEU A 1 321 ? 33.706 6.787 -15.905 1.00 90.94 321 LEU A CA 1
ATOM 2495 C C . LEU A 1 321 ? 34.549 6.239 -17.063 1.00 90.94 321 LEU A C 1
ATOM 2497 O O . LEU A 1 321 ? 35.772 6.192 -16.944 1.00 90.94 321 LEU A O 1
ATOM 2501 N N . TYR A 1 322 ? 33.911 5.832 -18.165 1.00 89.25 322 TYR A N 1
ATOM 2502 C CA . TYR A 1 322 ? 34.601 5.375 -19.369 1.00 89.25 322 TYR A CA 1
ATOM 2503 C C . TYR A 1 322 ? 35.358 6.513 -20.072 1.00 89.25 322 TYR A C 1
ATOM 2505 O O . TYR A 1 322 ? 36.495 6.307 -20.490 1.00 89.25 322 TYR A O 1
ATOM 2513 N N . TYR A 1 323 ? 34.767 7.709 -20.174 1.00 85.94 323 TYR A N 1
ATOM 2514 C CA . TYR A 1 323 ? 35.410 8.853 -20.835 1.00 85.94 323 TYR A CA 1
ATOM 2515 C C . TYR A 1 323 ? 36.487 9.528 -19.981 1.00 85.94 323 TYR A C 1
ATOM 2517 O O . TYR A 1 323 ? 37.566 9.836 -20.482 1.00 85.94 323 TYR A O 1
ATOM 2525 N N . SER A 1 324 ? 36.216 9.793 -18.702 1.00 88.38 324 SER A N 1
ATOM 2526 C CA . SER A 1 324 ? 37.200 10.376 -17.788 1.00 88.38 324 SER A CA 1
ATOM 2527 C C . SER A 1 324 ? 36.841 10.085 -16.337 1.00 88.38 324 SER A C 1
ATOM 2529 O O . SER A 1 324 ? 35.995 10.743 -15.725 1.00 88.38 324 SER A O 1
ATOM 2531 N N . TRP A 1 325 ? 37.527 9.103 -15.757 1.00 93.00 325 TRP A N 1
ATOM 2532 C CA . TRP A 1 325 ? 37.349 8.741 -14.354 1.00 93.00 325 TRP A CA 1
ATOM 2533 C C . TRP A 1 325 ? 37.771 9.871 -13.394 1.00 93.00 325 TRP A C 1
ATOM 2535 O O . TRP A 1 325 ? 37.143 10.041 -12.351 1.00 93.00 325 TRP A O 1
ATOM 2545 N N . GLU A 1 326 ? 38.773 10.680 -13.763 1.00 89.69 326 GLU A N 1
ATOM 2546 C CA . GLU A 1 326 ? 39.268 11.803 -12.951 1.00 89.69 326 GLU A CA 1
ATOM 2547 C C . GLU A 1 326 ? 38.222 12.917 -12.823 1.00 89.69 326 GLU A C 1
ATOM 2549 O O . GLU A 1 326 ? 37.922 13.357 -11.713 1.00 89.69 326 GLU A O 1
ATOM 2554 N N . LEU A 1 327 ? 37.619 13.333 -13.945 1.00 85.81 327 LEU A N 1
ATOM 2555 C CA . LEU A 1 327 ? 36.561 14.348 -13.945 1.00 85.81 327 LEU A CA 1
ATOM 2556 C C . LEU A 1 327 ? 35.297 13.836 -13.250 1.00 85.81 327 LEU A C 1
ATOM 2558 O O . LEU A 1 327 ? 34.647 14.587 -12.529 1.00 85.81 327 LEU A O 1
ATOM 2562 N N . THR A 1 328 ? 34.973 12.554 -13.428 1.00 88.75 328 THR A N 1
ATOM 2563 C CA . THR A 1 328 ? 33.776 11.947 -12.830 1.00 88.75 328 THR A CA 1
ATOM 2564 C C . THR A 1 328 ? 33.863 11.854 -11.308 1.00 88.75 328 THR A C 1
ATOM 2566 O O . THR A 1 328 ? 32.846 12.007 -10.649 1.00 88.75 328 THR A O 1
ATOM 2569 N N . LEU A 1 329 ? 35.049 11.610 -10.736 1.00 87.31 329 LEU A N 1
ATOM 2570 C CA . LEU A 1 329 ? 35.239 11.579 -9.277 1.00 87.31 329 LEU A CA 1
ATOM 2571 C C . LEU A 1 329 ? 35.265 12.969 -8.632 1.00 87.31 329 LEU A C 1
ATOM 2573 O O . LEU A 1 329 ? 35.095 13.075 -7.418 1.00 87.31 329 LEU A O 1
ATOM 2577 N N . TYR A 1 330 ? 35.546 14.012 -9.414 1.00 89.75 330 TYR A N 1
ATOM 2578 C CA . TYR A 1 330 ? 35.550 15.388 -8.924 1.00 89.75 330 TYR A CA 1
ATOM 2579 C C . TYR A 1 330 ? 34.131 15.957 -8.753 1.00 89.75 330 TYR A C 1
ATOM 2581 O O . TYR A 1 330 ? 33.918 16.793 -7.874 1.00 89.75 330 TYR A O 1
ATOM 2589 N N . VAL A 1 331 ? 33.191 15.523 -9.600 1.00 82.38 331 VAL A N 1
ATOM 2590 C CA . VAL A 1 331 ? 31.765 15.906 -9.583 1.00 82.38 331 VAL A CA 1
ATOM 2591 C C . VAL A 1 331 ? 30.998 15.112 -8.529 1.00 82.38 331 VAL A C 1
ATOM 2593 O O . VAL A 1 331 ? 30.203 15.748 -7.800 1.00 82.38 331 VAL A O 1
#

pLDDT: mean 83.45, std 12.34, range [25.03, 96.0]

Secondary structure (DSSP, 8-state):
----------GGGBPPPPHHHHHHHHTTS-TTPPEEEEEEEEEETTEEEEEEEEEESSEEEEEEEETTEEEEEEEEEEGGGEEEEEEEE-SSEEEEEEEETT-S-EEEEEEEGGGHHHHHHHHHHHHHHHTTS-----SSPPPSB-TTT-PBPSSTTPPPTTTS-HHHHHHHHHHHHGGGHHHHHHHHHHHHHHHHHTTHHHHHHHHIIIIIIIS--TTHHHHHHHHHHHHHHHHHHHHHHHHHHHHHHHHHHHHHHHHHHHHHHHHHHTS-HHHHHTS-HHHHHHHHHHHHHHHHHIIIIIHHHHHHHHHHHHHHHHHHHHH-HHHHHH-

Radius of gyration: 35.53 Å; chains: 1; bounding box: 78×59×102 Å

Foldseek 3Di:
DDPPPPPPQACQFADDDDPLVCVVCVVPADPPKAKRGWDWAQDDPRDGFTWIWTDILFWIWIFGQDPPDRTPDIDIGTLLQFDAWDKADDDQKIWIWTAGPVNPDIDIGIHGPVCRQVVVLVRQLSVCSSVVHHSPRDNDGFDQADPPPRDGDPDTVDDDPVPDDVVVVVVVLVVLLVVPVVLVVVLLVLLLVLLVLVVLVVVLVVCLCVDQVPPHDPPSVVVNVVSVVVVVVSVVVSVVSVVVSLVSLLVSLVSSLVSQVVVVVVVVVPDDPVVCVVDPPVVVVVVSNVVSVVSSVCSNDVVSVVSSVVSNVVVVLVVCCVVPVPVSVVD

Sequence (331 aa):
MAETETIQAAPDFIEAMSPSLTAALGTRIGEDERLHIRVAADMVDGAYGERWLLATDKRVLIASSTRSYVYSSVVEIPLDEIGDVRTSDLVGAAQLELERKDRSGQEVIQYSRSLTAKFSEAADAIRNLAKGEAPGLPTQMERTRCEKCNRLLRDRDGICPFCIRKWDTIKRIAMFLEPQKVKVAVFMAVSLVMAALGLAPPYLVQHIIDDVLTDPPDDALALLGLYVGALVATTLTHWVLDMVDGVLRAEVAGRTAQNIRSHLYGALQFLPLRFFDKRQVGSLISRFMQDADRLEMFLLFGLPFILSNFLMLIGVLCLLLYYSWELTLYV